Protein 2ZB9 (pdb70)

Secondary structure (DSSP, 8-state):
--SHHHHHHHHHHHHHHHHHHHH-GGG--HHHHHHHH---HHHHHHH-SSHHHHHHHHHHHHHHHHHPPP-SS-HHHHHHHHHHHHHHHHHHSHHHHHHHHHHHHHTT-HHHHHHHIIIIIHHHHHHHHHHHHHHHHTTSS-TT--HHHHHHHHHHHHHHHHHS-SS---HHHHHHHHHHHHH-SS--/-TTHHHHHHHHHHHHHHH-STT--HHHHHHHSS--TTHHHHH-SSHHHHHHHHHHHHHTTTTPPP-SS-HHHHHHHHHHHHHHHHHHSTHHHHHHHHHHHHTT-HHHHHHHIIIIIHHHHHHHHHHHHHHHHTTSS-TT--HHHHHHHHHHHHHHHHHS-SS---HHHHHHHHHHHHH-S--

Radius of gyration: 22.31 Å; Cα contacts (8 Å, |Δi|>4): 484; chains: 2; bounding box: 53×45×71 Å

Sequence (370 aa):
GRRPAEEVRAEVLHAVGELLLTEGTAQLTFERVARVSGVSKTTLYKWWPSKGALALDGYFHAVEDTLAFPDTGDVRADLLAQLRAFTHVMTRTPGGRILTELIGAAQTDADLATAYRQLYSAQRRALAAERLRHARELGQIRPDVDVQVLVDQLWGAVYHRLLIPDEPVDDAFVTALVTNLLDGVCPREEVRAEVLHAVGELLLTEGTAQLTFERVARVSGVSKTTLYKWWPSKGALALDGYFHAVEDTLAFPDTGDVRADLLAQLRAFTHVMTRTPGGRILTELIGAAQTDADLATAYRQLYSAQRRALAAERLRHARELGQIRPDVDVQVLVDQLWGAVYHRLLIPDEPVDDAFVTALVTNLLDGVCP

CATH classification: 1.10.10.60 (+1 more: 1.10.357.10)

InterPro domains:
  IPR001647 DNA-binding HTH domain, TetR-type [PF00440] (34-71)
  IPR001647 DNA-binding HTH domain, TetR-type [PS50977] (22-82)
  IPR009057 Homedomain-like superfamily [SSF46689] (18-84)
  IPR011075 Tetracyclin repressor-like, C-terminal domain [PF16859] (86-195)
  IPR036271 Tetracyclin repressor-like, C-terminal domain superfamily [SSF48498] (89-203)
  IPR050109 HTH-type, TetR-like transcriptional regulator [PTHR30055] (11-205)

Solvent-accessible surface area: 16512 Å² total; per-residue (Å²): 118,189,136,93,39,76,72,50,80,59,110,0,11,134,7,0,4,77,7,0,47,106,70,12,18,93,91,1,58,23,108,60,1,13,173,65,29,69,26,65,64,86,35,0,113,154,72,2,117,51,71,12,6,0,0,0,7,0,0,8,82,40,6,64,128,74,1,54,34,46,86,102,34,69,8,91,50,4,4,20,49,5,0,103,29,6,15,103,8,9,51,187,40,73,0,2,97,0,0,16,47,12,3,6,48,11,40,106,64,86,121,24,21,56,14,5,62,122,41,1,9,43,70,26,13,52,64,4,1,101,10,0,90,65,0,63,134,102,43,53,1,57,112,115,6,76,8,39,2,4,5,0,0,3,17,0,0,0,16,11,10,35,13,11,75,35,52,86,23,62,78,74,5,0,44,21,0,0,40,5,1,8,76,1,1,35,59,264,192,146,72,99,44,113,11,27,110,18,0,5,90,16,0,62,106,79,11,10,80,112,2,46,35,112,85,3,12,203,107,37,52,99,26,145,61,36,1,102,137,98,3,115,45,85,11,3,2,1,0,16,0,1,8,83,31,3,69,128,79,1,58,38,45,88,106,44,63,6,84,46,4,4,26,45,4,0,101,28,7,17,91,7,0,54,186,35,37,0,0,136,5,0,13,73,12,5,5,48,12,36,104,63,81,121,19,21,53,15,5,63,121,46,2,5,46,78,25,12,57,60,4,0,88,12,0,97,67,2,72,133,126,41,56,1,51,116,111,5,75,3,26,3,3,4,0,0,2,16,0,0,0,19,11,11,26,12,7,72,37,50,87,28,68,82,74,4,0,41,20,0,0,40,5,3,7,80,1,0,35,121

Structure (mmCIF, N/CA/C/O backbone):
data_2ZB9
#
_entry.id   2ZB9
#
_cell.length_a   52.413
_cell.length_b   77.778
_cell.length_c   57.272
_cell.angle_alpha   90.00
_cell.angle_beta   104.31
_cell.angle_gamma   90.00
#
_symmetry.space_group_name_H-M   'P 1 21 1'
#
loop_
_entity.id
_entity.type
_entity.pdbx_description
1 polymer 'Putative transcriptional regulator'
2 water water
#
loop_
_atom_site.group_PDB
_atom_site.id
_atom_site.type_symbol
_atom_site.label_atom_id
_atom_site.label_alt_id
_atom_site.label_comp_id
_atom_site.label_asym_id
_atom_site.label_entity_id
_atom_site.label_seq_id
_atom_site.pdbx_PDB_ins_code
_atom_site.Cartn_x
_atom_site.Cartn_y
_atom_site.Cartn_z
_atom_site.occupancy
_atom_site.B_iso_or_equiv
_atom_site.auth_seq_id
_atom_site.auth_comp_id
_atom_site.auth_asym_id
_atom_site.auth_atom_id
_atom_site.pdbx_PDB_model_num
ATOM 1 N N . GLY A 1 17 ? 8.512 49.853 59.063 1.00 91.97 17 GLY A N 1
ATOM 2 C CA . GLY A 1 17 ? 7.839 51.184 59.056 1.00 91.63 17 GLY A CA 1
ATOM 3 C C . GLY A 1 17 ? 7.400 51.600 57.666 1.00 90.96 17 GLY A C 1
ATOM 4 O O . GLY A 1 17 ? 7.597 50.862 56.697 1.00 91.44 17 GLY A O 1
ATOM 5 N N . ARG A 1 18 ? 6.800 52.782 57.561 1.00 89.70 18 ARG A N 1
ATOM 6 C CA . ARG A 1 18 ? 6.346 53.274 56.268 1.00 88.22 18 ARG A CA 1
ATOM 7 C C . ARG A 1 18 ? 6.384 54.789 56.138 1.00 86.50 18 ARG A C 1
ATOM 8 O O . ARG A 1 18 ? 5.748 55.342 55.245 1.00 86.69 18 ARG A O 1
ATOM 16 N N . ARG A 1 19 ? 7.108 55.468 57.024 1.00 83.44 19 ARG A N 1
ATOM 17 C CA . ARG A 1 19 ? 7.190 56.919 56.920 1.00 79.88 19 ARG A CA 1
ATOM 18 C C . ARG A 1 19 ? 8.587 57.362 56.498 1.00 76.33 19 ARG A C 1
ATOM 19 O O . ARG A 1 19 ? 8.798 57.718 55.337 1.00 76.95 19 ARG A O 1
ATOM 27 N N . PRO A 1 20 ? 9.564 57.351 57.421 1.00 72.29 20 PRO A N 1
ATOM 28 C CA . PRO A 1 20 ? 10.887 57.778 56.965 1.00 68.55 20 PRO A CA 1
ATOM 29 C C . PRO A 1 20 ? 11.382 56.829 55.873 1.00 65.19 20 PRO A C 1
ATOM 30 O O . PRO A 1 20 ? 12.201 57.200 55.035 1.00 64.00 20 PRO A O 1
ATOM 34 N N . ALA A 1 21 ? 10.863 55.604 55.889 1.00 61.78 21 ALA A N 1
ATOM 35 C CA . ALA A 1 21 ? 11.227 54.593 54.901 1.00 59.65 21 ALA A CA 1
ATOM 36 C C . ALA A 1 21 ? 10.547 54.904 53.571 1.00 58.59 21 ALA A C 1
ATOM 37 O O . ALA A 1 21 ? 11.135 54.713 52.508 1.00 57.21 21 ALA A O 1
ATOM 39 N N . GLU A 1 22 ? 9.309 55.387 53.636 1.00 56.70 22 GLU A N 1
ATOM 40 C CA . GLU A 1 22 ? 8.574 55.722 52.427 1.00 56.54 22 GLU A CA 1
ATOM 41 C C . GLU A 1 22 ? 9.140 57.012 51.838 1.00 55.39 22 GLU A C 1
ATOM 42 O O . GLU A 1 22 ? 9.161 57.193 50.621 1.00 54.60 22 GLU A O 1
ATOM 48 N N . GLU A 1 23 ? 9.600 57.909 52.705 1.00 53.69 23 GLU A N 1
ATOM 49 C CA . GLU A 1 23 ? 10.186 59.159 52.247 1.00 52.35 23 GLU A CA 1
ATOM 50 C C . GLU A 1 23 ? 11.442 58.821 51.455 1.00 50.16 23 GLU A C 1
ATOM 51 O O . GLU A 1 23 ? 11.700 59.403 50.401 1.00 50.65 23 GLU A O 1
ATOM 57 N N . VAL A 1 24 ? 12.221 57.875 51.975 1.00 45.82 24 VAL A N 1
ATOM 58 C CA . VAL A 1 24 ? 13.451 57.448 51.319 1.00 42.87 24 VAL A CA 1
ATOM 59 C C . VAL A 1 24 ? 13.133 56.831 49.960 1.00 40.21 24 VAL A C 1
ATOM 60 O O . VAL A 1 24 ? 13.807 57.103 48.970 1.00 39.48 24 VAL A O 1
ATOM 64 N N . ARG A 1 25 ? 12.103 55.997 49.921 1.00 38.75 25 ARG A N 1
ATOM 65 C CA . ARG A 1 25 ? 11.694 55.347 48.683 1.00 39.66 25 ARG A CA 1
ATOM 66 C C . ARG A 1 25 ? 11.310 56.396 47.629 1.00 38.14 25 ARG A C 1
ATOM 67 O O . ARG A 1 25 ? 11.673 56.271 46.456 1.00 35.07 25 ARG A O 1
ATOM 75 N N . ALA A 1 26 ? 10.594 57.433 48.060 1.00 37.81 26 ALA A N 1
ATOM 76 C CA . ALA A 1 26 ? 10.159 58.512 47.167 1.00 38.58 26 ALA A CA 1
ATOM 77 C C . ALA A 1 26 ? 11.345 59.271 46.582 1.00 38.56 26 ALA A C 1
ATOM 78 O O . ALA A 1 26 ? 11.367 59.567 45.387 1.00 39.66 26 ALA A O 1
ATOM 80 N N . GLU A 1 27 ? 12.325 59.590 47.425 1.00 36.89 27 GLU A N 1
ATOM 81 C CA . GLU A 1 27 ? 13.516 60.301 46.967 1.00 36.79 27 GLU A CA 1
ATOM 82 C C . GLU A 1 27 ? 14.253 59.490 45.912 1.00 36.17 27 GLU A C 1
ATOM 83 O O . GLU A 1 27 ? 14.710 60.030 44.899 1.00 36.47 27 GLU A O 1
ATOM 89 N N . VAL A 1 28 ? 14.384 58.190 46.158 1.00 34.80 28 VAL A N 1
ATOM 90 C CA . VAL A 1 28 ? 15.065 57.310 45.216 1.00 33.43 28 VAL A CA 1
ATOM 91 C C . VAL A 1 28 ? 14.283 57.274 43.908 1.00 32.14 28 VAL A C 1
ATOM 92 O O . VAL A 1 28 ? 14.850 57.445 42.831 1.00 32.79 28 VAL A O 1
ATOM 96 N N . LEU A 1 29 ? 12.976 57.058 44.013 1.00 32.52 29 LEU A N 1
ATOM 97 C CA . LEU A 1 29 ? 12.105 57.004 42.842 1.00 33.99 29 LEU A CA 1
ATOM 98 C C . LEU A 1 29 ? 12.203 58.321 42.063 1.00 34.33 29 LEU A C 1
ATOM 99 O O . LEU A 1 29 ? 12.176 58.339 40.830 1.00 33.26 29 LEU A O 1
ATOM 104 N N . HIS A 1 30 ? 12.336 59.429 42.783 1.00 36.28 30 HIS A N 1
ATOM 105 C CA . HIS A 1 30 ? 12.470 60.725 42.128 1.00 36.90 30 HIS A CA 1
ATOM 106 C C . HIS A 1 30 ? 13.790 60.754 41.359 1.00 36.06 30 HIS A C 1
ATOM 107 O O . HIS A 1 30 ? 13.851 61.235 40.226 1.00 34.16 30 HIS A O 1
ATOM 114 N N . ALA A 1 31 ? 14.850 60.239 41.977 1.00 33.31 31 ALA A N 1
ATOM 115 C CA . ALA A 1 31 ? 16.152 60.215 41.320 1.00 32.35 31 ALA A CA 1
ATOM 116 C C . ALA A 1 31 ? 16.087 59.325 40.084 1.00 30.94 31 ALA A C 1
ATOM 117 O O . ALA A 1 31 ? 16.664 59.654 39.050 1.00 30.81 31 ALA A O 1
ATOM 119 N N . VAL A 1 32 ? 15.393 58.193 40.192 1.00 29.52 32 VAL A N 1
ATOM 120 C CA . VAL A 1 32 ? 15.271 57.283 39.057 1.00 29.76 32 VAL A CA 1
ATOM 121 C C . VAL A 1 32 ? 14.554 57.949 37.884 1.00 30.52 32 VAL A C 1
ATOM 122 O O . VAL A 1 32 ? 15.008 57.867 36.742 1.00 29.22 32 VAL A O 1
ATOM 126 N N . GLY A 1 33 ? 13.435 58.608 38.175 1.00 30.64 33 GLY A N 1
ATOM 127 C CA . GLY A 1 33 ? 12.674 59.267 37.133 1.00 31.02 33 GLY A CA 1
ATOM 128 C C . GLY A 1 33 ? 13.476 60.337 36.422 1.00 33.70 33 GLY A C 1
ATOM 129 O O . GLY A 1 33 ? 13.418 60.452 35.195 1.00 32.42 33 GLY A O 1
ATOM 130 N N . GLU A 1 34 ? 14.232 61.114 37.195 1.00 33.60 34 GLU A N 1
ATOM 131 C CA . GLU A 1 34 ? 15.055 62.194 36.658 1.00 36.60 34 GLU A CA 1
ATOM 132 C C . GLU A 1 34 ? 16.142 61.660 35.724 1.00 36.51 34 GLU A C 1
ATOM 133 O O . GLU A 1 34 ? 16.362 62.195 34.634 1.00 36.25 34 GLU A O 1
ATOM 139 N N . LEU A 1 35 ? 16.821 60.607 36.161 1.00 35.29 35 LEU A N 1
ATOM 140 C CA . LEU A 1 35 ? 17.885 59.996 35.370 1.00 36.34 35 LEU A CA 1
ATOM 141 C C . LEU A 1 35 ? 17.303 59.320 34.133 1.00 35.88 35 LEU A C 1
ATOM 142 O O . LEU A 1 35 ? 17.796 59.490 33.020 1.00 35.88 35 LEU A O 1
ATOM 147 N N . LEU A 1 36 ? 16.241 58.557 34.342 1.00 36.50 36 LEU A N 1
ATOM 148 C CA . LEU A 1 36 ? 15.578 57.835 33.265 1.00 37.85 36 LEU A CA 1
ATOM 149 C C . LEU A 1 36 ? 15.107 58.765 32.142 1.00 39.22 36 LEU A C 1
ATOM 150 O O . LEU A 1 36 ? 15.378 58.517 30.971 1.00 38.68 36 LEU A O 1
ATOM 155 N N . LEU A 1 37 ? 14.422 59.846 32.505 1.00 41.05 37 LEU A N 1
ATOM 156 C CA . LEU A 1 37 ? 13.902 60.789 31.518 1.00 44.16 37 LEU A CA 1
ATOM 157 C C . LEU A 1 37 ? 14.925 61.681 30.821 1.00 46.40 37 LEU A C 1
ATOM 158 O O . LEU A 1 37 ? 14.638 62.231 29.757 1.00 48.88 37 LEU A O 1
ATOM 163 N N . THR A 1 38 ? 16.109 61.843 31.402 1.00 46.75 38 THR A N 1
ATOM 164 C CA . THR A 1 38 ? 17.117 62.687 30.767 1.00 47.36 38 THR A CA 1
ATOM 165 C C . THR A 1 38 ? 18.193 61.884 30.051 1.00 46.84 38 THR A C 1
ATOM 166 O O . THR A 1 38 ? 18.746 62.338 29.050 1.00 48.08 38 THR A O 1
ATOM 170 N N . GLU A 1 39 ? 18.490 60.690 30.557 1.00 45.12 39 GLU A N 1
ATOM 171 C CA . GLU A 1 39 ? 19.533 59.866 29.961 1.00 42.90 39 GLU A CA 1
ATOM 172 C C . GLU A 1 39 ? 19.108 58.537 29.336 1.00 41.71 39 GLU A C 1
ATOM 173 O O . GLU A 1 39 ? 19.901 57.905 28.638 1.00 41.16 39 GLU A O 1
ATOM 179 N N . GLY A 1 40 ? 17.875 58.106 29.581 1.00 38.61 40 GLY A N 1
ATOM 180 C CA . GLY A 1 40 ? 17.422 56.853 29.000 1.00 37.24 40 GLY A CA 1
ATOM 181 C C . GLY A 1 40 ? 17.636 55.630 29.873 1.00 35.12 40 GLY A C 1
ATOM 182 O O . GLY A 1 40 ? 18.405 55.652 30.832 1.00 36.37 40 GLY A O 1
ATOM 183 N N . THR A 1 41 ? 16.967 54.543 29.515 1.00 34.54 41 THR A N 1
ATOM 184 C CA . THR A 1 41 ? 17.041 53.298 30.268 1.00 33.88 41 THR A CA 1
ATOM 185 C C . THR A 1 41 ? 18.409 52.625 30.318 1.00 32.92 41 THR A C 1
ATOM 186 O O . THR A 1 41 ? 18.793 52.065 31.352 1.00 31.05 41 THR A O 1
ATOM 190 N N . ALA A 1 42 ? 19.139 52.661 29.209 1.00 30.78 42 ALA A N 1
ATOM 191 C CA . ALA A 1 42 ? 20.451 52.025 29.161 1.00 34.53 42 ALA A CA 1
ATOM 192 C C . ALA A 1 42 ? 21.407 52.651 30.181 1.00 35.42 42 ALA A C 1
ATOM 193 O O . ALA A 1 42 ? 22.289 51.978 30.713 1.00 34.59 42 ALA A O 1
ATOM 195 N N . GLN A 1 43 ? 21.209 53.937 30.455 1.00 36.01 43 GLN A N 1
ATOM 196 C CA . GLN A 1 43 ? 22.043 54.671 31.399 1.00 37.14 43 GLN A CA 1
ATOM 197 C C . GLN A 1 43 ? 21.684 54.424 32.860 1.00 37.63 43 GLN A C 1
ATOM 198 O O . GLN A 1 43 ? 22.482 54.711 33.757 1.00 38.37 43 GLN A O 1
ATOM 204 N N . LEU A 1 44 ? 20.490 53.893 33.102 1.00 34.73 44 LEU A N 1
ATOM 205 C CA . LEU A 1 44 ? 20.051 53.635 34.464 1.00 33.57 44 LEU A CA 1
ATOM 206 C C . LEU A 1 44 ? 20.754 52.438 35.098 1.00 34.72 44 LEU A C 1
ATOM 207 O O . LEU A 1 44 ? 20.737 51.334 34.551 1.00 32.97 44 LEU A O 1
ATOM 212 N N . THR A 1 45 ? 21.382 52.669 36.250 1.00 33.08 45 THR A N 1
ATOM 213 C CA . THR A 1 45 ? 22.066 51.604 36.980 1.00 34.97 45 THR A CA 1
ATOM 214 C C . THR A 1 45 ? 21.815 51.775 38.477 1.00 34.66 45 THR A C 1
ATOM 215 O O . THR A 1 45 ? 21.583 52.887 38.958 1.00 35.18 45 THR A O 1
ATOM 219 N N . PHE A 1 46 ? 21.866 50.671 39.209 1.00 34.84 46 PHE A N 1
ATOM 220 C CA . PHE A 1 46 ? 21.673 50.714 40.655 1.00 36.49 46 PHE A CA 1
ATOM 221 C C . PHE A 1 46 ? 22.797 51.533 41.295 1.00 36.01 46 PHE A C 1
ATOM 222 O O . PHE A 1 46 ? 22.564 52.299 42.226 1.00 34.99 46 PHE A O 1
ATOM 230 N N . GLU A 1 47 ? 24.011 51.373 40.772 1.00 37.88 47 GLU A N 1
ATOM 231 C CA . GLU A 1 47 ? 25.180 52.095 41.276 1.00 39.36 47 GLU A CA 1
ATOM 232 C C . GLU A 1 47 ? 25.019 53.598 41.083 1.00 38.59 47 GLU A C 1
ATOM 233 O O . GLU A 1 47 ? 25.433 54.397 41.924 1.00 38.89 47 GLU A O 1
ATOM 239 N N . ARG A 1 48 ? 24.415 53.974 39.964 1.00 36.53 48 ARG A N 1
ATOM 240 C CA . ARG A 1 48 ? 24.191 55.374 39.634 1.00 36.43 48 ARG A CA 1
ATOM 241 C C . ARG A 1 48 ? 23.108 55.964 40.544 1.00 34.36 48 ARG A C 1
ATOM 242 O O . ARG A 1 48 ? 23.247 57.074 41.065 1.00 32.92 48 ARG A O 1
ATOM 250 N N . VAL A 1 49 ? 22.025 55.218 40.734 1.00 32.79 49 VAL A N 1
ATOM 251 C CA . VAL A 1 49 ? 20.933 55.668 41.592 1.00 31.09 49 VAL A CA 1
ATOM 252 C C . VAL A 1 49 ? 21.402 55.781 43.044 1.00 32.93 49 VAL A C 1
ATOM 253 O O . VAL A 1 49 ? 21.062 56.735 43.749 1.00 34.19 49 VAL A O 1
ATOM 257 N N . ALA A 1 50 ? 22.180 54.802 43.491 1.00 32.90 50 ALA A N 1
ATOM 258 C CA . ALA A 1 50 ? 22.679 54.813 44.858 1.00 33.03 50 ALA A CA 1
ATOM 259 C C . ALA A 1 50 ? 23.570 56.029 45.099 1.00 33.85 50 ALA A C 1
ATOM 260 O O . ALA A 1 50 ? 23.481 56.667 46.144 1.00 34.14 50 ALA A O 1
ATOM 262 N N . ARG A 1 51 ? 24.420 56.354 44.129 1.00 34.63 51 ARG A N 1
ATOM 263 C CA . ARG A 1 51 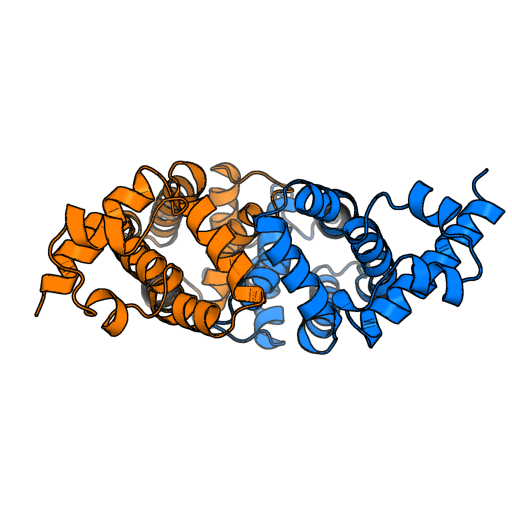? 25.323 57.494 44.264 1.00 37.52 51 ARG A CA 1
ATOM 264 C C . ARG A 1 51 ? 24.563 58.811 44.290 1.00 38.66 51 ARG A C 1
ATOM 265 O O . ARG A 1 51 ? 24.824 59.675 45.120 1.00 38.66 51 ARG A O 1
ATOM 273 N N . VAL A 1 52 ? 23.614 58.945 43.374 1.00 39.30 52 VAL A N 1
ATOM 274 C CA . VAL A 1 52 ? 22.811 60.152 43.247 1.00 39.48 52 VAL A CA 1
ATOM 275 C C . VAL A 1 52 ? 21.860 60.404 44.415 1.00 38.94 52 VAL A C 1
ATOM 276 O O . VAL A 1 52 ? 21.634 61.553 44.803 1.00 38.36 52 VAL A O 1
ATOM 280 N N . SER A 1 53 ? 21.300 59.338 44.975 1.00 36.96 53 SER A N 1
ATOM 281 C CA . SER A 1 53 ? 20.354 59.483 46.079 1.00 36.00 53 SER A CA 1
ATOM 282 C C . SER A 1 53 ? 20.997 59.446 47.464 1.00 35.86 53 SER A C 1
ATOM 283 O O . SER A 1 53 ? 20.456 60.005 48.415 1.00 36.29 53 SER A O 1
ATOM 286 N N . GLY A 1 54 ? 22.141 58.781 47.577 1.00 36.23 54 GLY A N 1
ATOM 287 C CA . GLY A 1 54 ? 22.808 58.678 48.865 1.00 36.96 54 GLY A CA 1
ATOM 288 C C . GLY A 1 54 ? 22.328 57.458 49.633 1.00 36.73 54 GLY A C 1
ATOM 289 O O . GLY A 1 54 ? 22.694 57.253 50.786 1.00 37.65 54 GLY A O 1
ATOM 290 N N . VAL A 1 55 ? 21.495 56.646 48.991 1.00 36.83 55 VAL A N 1
ATOM 291 C CA . VAL A 1 55 ? 20.967 55.433 49.610 1.00 35.93 55 VAL A CA 1
ATOM 292 C C . VAL A 1 55 ? 21.764 54.242 49.077 1.00 37.60 55 VAL A C 1
ATOM 293 O O . VAL A 1 55 ? 22.026 54.149 47.877 1.00 37.79 55 VAL A O 1
ATOM 297 N N . SER A 1 56 ? 22.151 53.333 49.967 1.00 36.56 56 SER A N 1
ATOM 298 C CA . SER A 1 56 ? 22.950 52.175 49.577 1.00 39.02 56 SER A CA 1
ATOM 299 C C . SER A 1 56 ? 22.248 51.232 48.609 1.00 38.39 56 SER A C 1
ATOM 300 O O . SER A 1 56 ? 21.026 51.110 48.615 1.00 39.97 56 SER A O 1
ATOM 303 N N . LYS A 1 57 ? 23.041 50.562 47.783 1.00 38.39 57 LYS A N 1
ATOM 304 C CA . LYS A 1 57 ? 22.515 49.611 46.814 1.00 42.50 57 LYS A CA 1
ATOM 305 C C . LYS A 1 57 ? 21.774 48.484 47.521 1.00 42.42 57 LYS A C 1
ATOM 306 O O . LYS A 1 57 ? 20.785 47.963 47.005 1.00 41.58 57 LYS A O 1
ATOM 312 N N . THR A 1 58 ? 22.256 48.117 48.705 1.00 42.96 58 THR A N 1
ATOM 313 C CA . THR A 1 58 ? 21.642 47.055 49.498 1.00 43.04 58 THR A CA 1
ATOM 314 C C . THR A 1 58 ? 20.152 47.313 49.640 1.00 43.05 58 THR A C 1
ATOM 315 O O . THR A 1 58 ? 19.327 46.431 49.414 1.00 44.63 58 THR A O 1
ATOM 319 N N . THR A 1 59 ? 19.818 48.536 50.023 1.00 43.33 59 THR A N 1
ATOM 320 C CA . THR A 1 59 ? 18.432 48.930 50.193 1.00 42.93 59 THR A CA 1
ATOM 321 C C . THR A 1 59 ? 17.725 48.934 48.835 1.00 41.05 59 THR A C 1
ATOM 322 O O . THR A 1 59 ? 16.581 48.498 48.722 1.00 41.23 59 THR A O 1
ATOM 326 N N . LEU A 1 60 ? 18.419 49.419 47.809 1.00 38.72 60 LEU A N 1
ATOM 327 C CA . LEU A 1 60 ? 17.866 49.478 46.458 1.00 38.22 60 LEU A CA 1
ATOM 328 C C . LEU A 1 60 ? 17.472 48.087 45.964 1.00 38.23 60 LEU A C 1
ATOM 329 O O . LEU A 1 60 ? 16.358 47.877 45.483 1.00 37.67 60 LEU A O 1
ATOM 334 N N . TYR A 1 61 ? 18.388 47.137 46.095 1.00 40.06 61 TYR A N 1
ATOM 335 C CA . TYR A 1 61 ? 18.136 45.765 45.669 1.00 42.17 61 TYR A CA 1
ATOM 336 C C . TYR A 1 61 ? 16.909 45.165 46.358 1.00 43.15 61 TYR A C 1
ATOM 337 O O . TYR A 1 61 ? 16.175 44.380 45.758 1.00 44.52 61 TYR A O 1
ATOM 346 N N . LYS A 1 62 ? 16.680 45.543 47.610 1.00 44.99 62 LYS A N 1
ATOM 347 C CA . LYS A 1 62 ? 15.534 45.033 48.362 1.00 46.69 62 LYS A CA 1
ATOM 348 C C . LYS A 1 62 ? 14.203 45.507 47.789 1.00 46.51 62 LYS A C 1
ATOM 349 O O . LYS A 1 62 ? 13.237 44.741 47.721 1.00 47.46 62 LYS A O 1
ATOM 355 N N . TRP A 1 63 ? 14.148 46.777 47.397 1.00 44.36 63 TRP A N 1
ATOM 356 C CA . TRP A 1 63 ? 12.921 47.346 46.851 1.00 43.27 63 TRP A CA 1
ATOM 357 C C . TRP A 1 63 ? 12.705 47.061 45.368 1.00 41.41 63 TRP A C 1
ATOM 358 O O . TRP A 1 63 ? 11.567 46.964 44.913 1.00 40.33 63 TRP A O 1
ATOM 369 N N . TRP A 1 64 ? 13.790 46.936 44.614 1.00 39.87 64 TRP A N 1
ATOM 370 C CA . TRP A 1 64 ? 13.685 46.660 43.185 1.00 40.15 64 TRP A CA 1
ATOM 371 C C . TRP A 1 64 ? 14.624 45.523 42.822 1.00 41.54 64 TRP A C 1
ATOM 372 O O . TRP A 1 64 ? 15.827 45.719 42.651 1.00 42.69 64 TRP A O 1
ATOM 383 N N . PRO A 1 65 ? 14.072 44.311 42.686 1.00 42.92 65 PRO A N 1
ATOM 384 C CA . PRO A 1 65 ? 14.816 43.097 42.349 1.00 43.77 65 PRO A CA 1
ATOM 385 C C . PRO A 1 65 ? 15.534 43.123 41.006 1.00 43.23 65 PRO A C 1
ATOM 386 O O . PRO A 1 65 ? 16.378 42.271 40.737 1.00 45.22 65 PRO A O 1
ATOM 390 N N . SER A 1 66 ? 15.214 44.093 40.159 1.00 41.02 66 SER A N 1
ATOM 391 C CA . SER A 1 66 ? 15.875 44.157 38.865 1.00 38.31 66 SER A CA 1
ATOM 392 C C . SER A 1 66 ? 15.894 45.550 38.269 1.00 38.02 66 SER A C 1
ATOM 393 O O . SER A 1 66 ? 15.160 46.442 38.692 1.00 37.41 66 SER A O 1
ATOM 396 N N . LYS A 1 67 ? 16.749 45.718 37.271 1.00 36.93 67 LYS A N 1
ATOM 397 C CA . LYS A 1 67 ? 16.884 46.976 36.559 1.00 38.12 67 LYS A CA 1
ATOM 398 C C . LYS A 1 67 ? 15.529 47.323 35.929 1.00 36.93 67 LYS A C 1
ATOM 399 O O . LYS A 1 67 ? 15.107 48.482 35.929 1.00 36.53 67 LYS A O 1
ATOM 405 N N . GLY A 1 68 ? 14.850 46.304 35.407 1.00 36.64 68 GLY A N 1
ATOM 406 C CA . GLY A 1 68 ? 13.550 46.506 34.792 1.00 35.07 68 GLY A CA 1
ATOM 407 C C . GLY A 1 68 ? 12.541 47.081 35.765 1.00 34.94 68 GLY A C 1
AT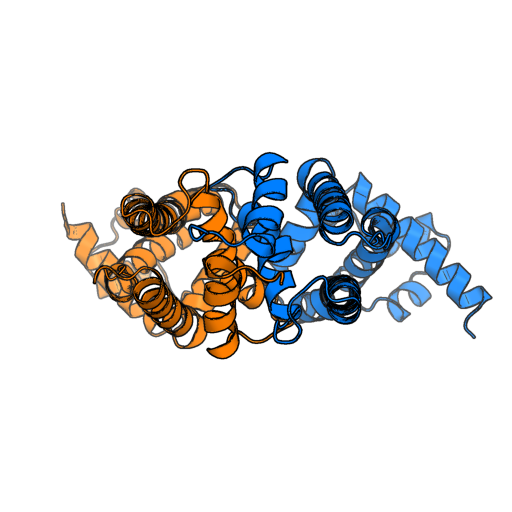OM 408 O O . GLY A 1 68 ? 11.856 48.054 35.453 1.00 35.96 68 GLY A O 1
ATOM 409 N N . ALA A 1 69 ? 12.451 46.483 36.950 1.00 32.65 69 ALA A N 1
ATOM 410 C CA . ALA A 1 69 ? 11.529 46.954 37.976 1.00 30.65 69 ALA A CA 1
ATOM 411 C C . ALA A 1 69 ? 11.890 48.365 38.427 1.00 29.73 69 ALA A C 1
ATOM 412 O O . ALA A 1 69 ? 11.006 49.182 38.709 1.00 29.00 69 ALA A O 1
ATOM 414 N N . LEU A 1 70 ? 13.187 48.647 38.498 1.00 27.98 70 LEU A N 1
ATOM 415 C CA . LEU A 1 70 ? 13.654 49.964 38.915 1.00 27.26 70 LEU A CA 1
ATOM 416 C C . LEU A 1 70 ? 13.195 51.024 37.917 1.00 26.87 70 LEU A C 1
ATOM 417 O O . LEU A 1 70 ? 12.625 52.044 38.297 1.00 27.85 70 LEU A O 1
ATOM 422 N N . ALA A 1 71 ? 13.438 50.772 36.637 1.00 27.41 71 ALA A N 1
ATOM 423 C CA . ALA A 1 71 ? 13.045 51.709 35.596 1.00 26.54 71 ALA A CA 1
ATOM 424 C C . ALA A 1 71 ? 11.531 51.913 35.532 1.00 27.94 71 ALA A C 1
ATOM 425 O O . ALA A 1 71 ? 11.068 53.054 35.504 1.00 28.71 71 ALA A O 1
ATOM 427 N N . LEU A 1 72 ? 10.768 50.819 35.522 1.00 29.28 72 LEU A N 1
ATOM 428 C CA . LEU A 1 72 ? 9.303 50.897 35.441 1.00 29.61 72 LEU A CA 1
ATOM 429 C C . LEU A 1 72 ? 8.662 51.639 36.606 1.00 29.57 72 LEU A C 1
ATOM 430 O O . LEU A 1 72 ? 7.766 52.459 36.410 1.00 32.23 72 LEU A O 1
ATOM 435 N N . ASP A 1 73 ? 9.100 51.340 37.823 1.00 28.79 73 ASP A N 1
ATOM 436 C CA . ASP A 1 73 ? 8.539 51.997 38.998 1.00 27.26 73 ASP A CA 1
ATOM 437 C C . ASP A 1 73 ? 8.892 53.484 38.963 1.00 27.44 73 ASP A C 1
ATOM 438 O O . ASP A 1 73 ? 8.051 54.338 39.251 1.00 28.11 73 ASP A O 1
ATOM 443 N N . GLY A 1 74 ? 10.135 53.796 38.603 1.00 27.15 74 GLY A N 1
ATOM 444 C CA . GLY A 1 74 ? 10.532 55.193 38.526 1.00 25.95 74 GLY A CA 1
ATOM 445 C C . GLY A 1 74 ? 9.745 55.906 37.435 1.00 26.80 74 GLY A C 1
ATOM 446 O O . GLY A 1 74 ? 9.311 57.052 37.601 1.00 26.00 74 GLY A O 1
ATOM 447 N N . TYR A 1 75 ? 9.542 55.226 36.313 1.00 25.81 75 TYR A N 1
ATOM 448 C CA . TYR A 1 75 ? 8.807 55.828 35.211 1.00 28.74 75 TYR A CA 1
ATOM 449 C C . TYR A 1 75 ? 7.365 56.120 35.600 1.00 28.61 75 TYR A C 1
ATOM 450 O O . TYR A 1 75 ? 6.870 57.222 35.376 1.00 29.73 75 TYR A O 1
ATOM 459 N N . PHE A 1 76 ? 6.691 55.139 36.193 1.00 28.40 76 PHE A N 1
ATOM 460 C CA . PHE A 1 76 ? 5.300 55.331 36.597 1.00 29.39 76 PHE A CA 1
ATOM 461 C C . PHE A 1 76 ? 5.145 56.578 37.475 1.00 29.46 76 PHE A C 1
ATOM 462 O O . PHE A 1 76 ? 4.255 57.405 37.259 1.00 28.14 76 PHE A O 1
ATOM 470 N N . HIS A 1 77 ? 6.022 56.720 38.460 1.00 30.02 77 HIS A N 1
ATOM 471 C CA . HIS A 1 77 ? 5.957 57.871 39.353 1.00 31.47 77 HIS A CA 1
ATOM 472 C C . HIS A 1 77 ? 6.393 59.195 38.722 1.00 31.28 77 HIS A C 1
ATOM 473 O O . HIS A 1 77 ? 6.003 60.263 39.182 1.00 32.47 77 HIS A O 1
ATOM 480 N N . ALA A 1 78 ? 7.185 59.127 37.659 1.00 32.25 78 ALA A N 1
ATOM 481 C CA . ALA A 1 78 ? 7.632 60.339 36.983 1.00 32.41 78 ALA A CA 1
ATOM 482 C C . ALA A 1 78 ? 6.533 60.967 36.114 1.00 31.19 78 ALA A C 1
ATOM 483 O O . ALA A 1 78 ? 6.493 62.183 35.948 1.00 31.11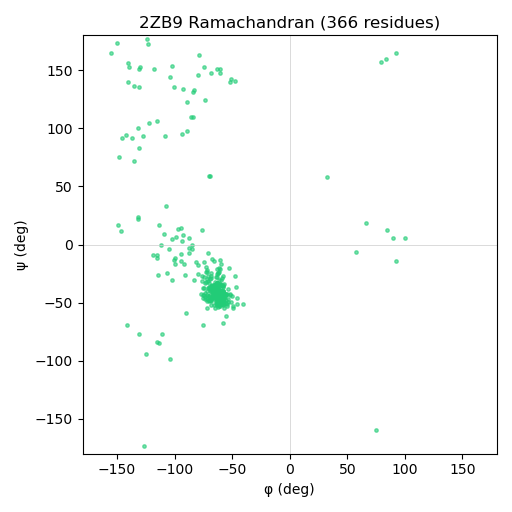 78 ALA A O 1
ATOM 485 N N . VAL A 1 79 ? 5.650 60.141 35.559 1.00 30.33 79 VAL A N 1
ATOM 486 C CA . VAL A 1 79 ? 4.583 60.641 34.695 1.00 29.52 79 VAL A CA 1
ATOM 487 C C . VAL A 1 79 ? 3.209 60.651 35.353 1.00 31.20 79 VAL A C 1
ATOM 488 O O . VAL A 1 79 ? 2.239 61.135 34.771 1.00 32.63 79 VAL A O 1
ATOM 492 N N . GLU A 1 80 ? 3.132 60.139 36.575 1.00 33.11 80 GLU A N 1
ATOM 493 C CA . GLU A 1 80 ? 1.869 60.060 37.298 1.00 34.83 80 GLU A CA 1
ATOM 494 C C . GLU A 1 80 ? 1.033 61.334 37.338 1.00 35.67 80 GLU A C 1
ATOM 495 O O . GLU A 1 80 ? -0.137 61.315 36.962 1.00 34.49 80 GLU A O 1
ATOM 501 N N . ASP A 1 81 ? 1.618 62.435 37.802 1.00 35.27 81 ASP A N 1
ATOM 502 C CA . ASP A 1 81 ? 0.887 63.696 37.891 1.00 35.83 81 ASP A CA 1
ATOM 503 C C . ASP A 1 81 ? 0.431 64.191 36.527 1.00 34.96 81 ASP A C 1
ATOM 504 O O . ASP A 1 81 ? -0.713 64.614 36.347 1.00 34.05 81 ASP A O 1
ATOM 509 N N . THR A 1 82 ? 1.343 64.139 35.567 1.00 34.60 82 THR A N 1
ATOM 510 C CA . THR A 1 82 ? 1.065 64.577 34.210 1.00 33.05 82 THR A CA 1
ATOM 511 C C . THR A 1 82 ? -0.028 63.748 33.529 1.00 31.97 82 THR A C 1
ATOM 512 O O . THR A 1 82 ? -0.795 64.278 32.725 1.00 29.26 82 THR A O 1
ATOM 516 N N . LEU A 1 83 ? -0.102 62.455 33.848 1.00 30.58 83 LEU A N 1
ATOM 517 C CA . LEU A 1 83 ? -1.097 61.585 33.220 1.00 29.78 83 LEU A CA 1
ATOM 518 C C . LEU A 1 83 ? -2.347 61.339 34.057 1.00 29.64 83 LEU A C 1
ATOM 519 O O . LEU A 1 83 ? -3.205 60.544 33.670 1.00 30.79 83 LEU A O 1
ATOM 524 N N . ALA A 1 84 ? -2.458 62.025 35.189 1.00 28.59 84 ALA A N 1
ATOM 525 C CA . ALA A 1 84 ? -3.625 61.875 36.057 1.00 30.25 84 ALA A CA 1
ATOM 526 C C . ALA A 1 84 ? -4.900 62.283 35.312 1.00 29.37 84 ALA A C 1
ATOM 527 O O . ALA A 1 84 ? -4.864 63.143 34.426 1.00 29.83 84 ALA A O 1
ATOM 529 N N . PHE A 1 85 ? -6.026 61.684 35.693 1.00 29.30 85 PHE A N 1
ATOM 530 C CA . PHE A 1 85 ? -7.301 61.970 35.042 1.00 28.81 85 PHE A CA 1
ATOM 531 C C . PHE A 1 85 ? -8.109 63.110 35.633 1.00 29.22 85 PHE A C 1
ATOM 532 O O . PHE A 1 85 ? -8.444 63.103 36.817 1.00 28.45 85 PHE A O 1
ATOM 540 N N . PRO A 1 86 ? -8.431 64.114 34.811 1.00 28.92 86 PRO A N 1
ATOM 541 C CA . PRO A 1 86 ? -9.225 65.221 35.340 1.00 29.41 86 PRO A CA 1
ATOM 542 C C . PRO A 1 86 ? -10.587 64.594 35.611 1.00 30.14 86 PRO A C 1
ATOM 543 O O . PRO A 1 86 ? -10.992 63.676 34.900 1.00 30.85 86 PRO A O 1
ATOM 547 N N . ASP A 1 87 ? -11.290 65.065 36.629 1.00 31.98 87 ASP A N 1
ATOM 548 C CA . ASP A 1 87 ? -12.603 64.514 36.933 1.00 34.55 87 ASP A CA 1
ATOM 549 C C . ASP A 1 87 ? -13.516 65.704 37.195 1.00 34.25 87 ASP A C 1
ATOM 550 O O . ASP A 1 87 ? -13.905 65.969 38.328 1.00 34.63 87 ASP A O 1
ATOM 555 N N . THR A 1 88 ? -13.847 66.411 36.119 1.00 34.44 88 THR A N 1
ATOM 556 C CA . THR A 1 88 ? -14.675 67.609 36.173 1.00 36.42 88 THR A CA 1
ATOM 557 C C . THR A 1 88 ? -16.165 67.382 35.936 1.00 37.61 88 THR A C 1
ATOM 558 O O . THR A 1 88 ? -16.964 68.302 36.099 1.00 39.31 88 THR A O 1
ATOM 562 N N . GLY A 1 89 ? -16.538 66.171 35.538 1.00 39.20 89 GLY A N 1
ATOM 563 C CA . GLY A 1 89 ? -17.937 65.889 35.275 1.00 38.05 89 GLY A CA 1
ATOM 564 C C . GLY A 1 89 ? -18.257 65.925 33.789 1.00 38.87 89 GLY A C 1
ATOM 565 O O . GLY A 1 89 ? -19.417 65.829 33.398 1.00 39.46 89 GLY A O 1
ATOM 566 N N . ASP A 1 90 ? -17.231 66.082 32.957 1.00 37.58 90 ASP A N 1
ATOM 567 C CA . ASP A 1 90 ? -17.405 66.107 31.501 1.00 35.60 90 ASP A CA 1
ATOM 568 C C . ASP A 1 90 ? -16.429 65.074 30.939 1.00 31.97 90 ASP A C 1
ATOM 569 O O . ASP A 1 90 ? -15.267 65.385 30.680 1.00 31.08 90 ASP A O 1
ATOM 574 N N . VAL A 1 91 ? -16.902 63.848 30.744 1.00 29.49 91 VAL A N 1
ATOM 575 C CA . VAL A 1 91 ? -16.034 62.785 30.256 1.00 28.56 91 VAL A CA 1
ATOM 576 C C . VAL A 1 91 ? -15.356 63.073 28.919 1.00 26.95 91 VAL A C 1
ATOM 577 O O . VAL A 1 91 ? -14.215 62.678 28.714 1.00 26.95 91 VAL A O 1
ATOM 581 N N . ARG A 1 92 ? -16.035 63.777 28.021 1.00 26.42 92 ARG A N 1
ATOM 582 C CA . ARG A 1 92 ? -15.446 64.086 26.722 1.00 28.73 92 ARG A CA 1
ATOM 583 C C . ARG A 1 92 ? -14.245 65.013 26.892 1.00 29.95 92 ARG A C 1
ATOM 584 O O . ARG A 1 92 ? -13.161 64.731 26.393 1.00 30.00 92 ARG A O 1
ATOM 592 N N . ALA A 1 93 ? -14.446 66.115 27.611 1.00 30.56 93 ALA A N 1
ATOM 593 C CA . ALA A 1 93 ? -13.381 67.082 27.851 1.00 30.76 93 ALA A CA 1
ATOM 594 C C . ALA A 1 93 ? -12.224 66.479 28.632 1.00 29.73 93 ALA A C 1
ATOM 595 O O . ALA A 1 93 ? -11.064 66.680 28.281 1.00 32.85 93 ALA A O 1
ATOM 597 N N . ASP A 1 94 ? -12.536 65.738 29.690 1.00 28.20 94 ASP A N 1
ATOM 598 C CA . ASP A 1 94 ? -11.492 65.127 30.510 1.00 28.00 94 ASP A CA 1
ATOM 599 C C . ASP A 1 94 ? -10.679 64.100 29.725 1.00 27.69 94 ASP A C 1
ATOM 600 O O . ASP A 1 94 ? -9.450 64.065 29.816 1.00 26.47 94 ASP A O 1
ATOM 605 N N . LEU A 1 95 ? -11.370 63.272 28.948 1.00 28.28 95 LEU A N 1
ATOM 606 C CA . LEU A 1 95 ? -10.713 62.252 28.136 1.00 30.30 95 LEU A CA 1
ATOM 607 C C . LEU A 1 95 ? -9.777 62.913 27.111 1.00 29.43 95 LEU A C 1
ATOM 608 O O . LEU A 1 95 ? -8.651 62.452 26.900 1.00 28.54 95 LEU A O 1
ATOM 613 N N . LEU A 1 96 ? -10.233 63.996 26.485 1.00 29.19 96 LEU A N 1
ATOM 614 C CA . LEU A 1 96 ? -9.407 64.705 25.503 1.00 29.08 96 LEU A CA 1
ATOM 615 C C . LEU A 1 96 ? -8.185 65.290 26.196 1.00 27.54 96 LEU A C 1
ATOM 616 O O . LEU A 1 96 ? -7.070 65.206 25.688 1.00 31.33 96 LEU A O 1
ATOM 621 N N . ALA A 1 97 ? -8.392 65.882 27.364 1.00 27.92 97 ALA A N 1
ATOM 622 C CA . ALA A 1 97 ? -7.282 66.478 28.107 1.00 28.10 97 ALA A CA 1
ATOM 623 C C . ALA A 1 97 ? -6.245 65.438 28.515 1.00 26.08 97 ALA A C 1
ATOM 624 O O . ALA A 1 97 ? -5.048 65.682 28.409 1.00 27.24 97 ALA A O 1
ATOM 626 N N . GLN A 1 98 ? -6.698 64.275 28.972 1.00 25.37 98 GLN A N 1
ATOM 627 C CA . GLN A 1 98 ? -5.767 63.229 29.397 1.00 24.90 98 GLN A CA 1
ATOM 628 C C . GLN A 1 98 ? -5.047 62.593 28.207 1.00 25.34 98 GLN A C 1
ATOM 629 O O . GLN A 1 98 ? -3.843 62.370 28.265 1.00 27.06 98 GLN A O 1
ATOM 635 N N . LEU A 1 99 ? -5.775 62.302 27.132 1.00 26.20 99 LEU A N 1
ATOM 636 C CA . LEU A 1 99 ? -5.159 61.699 25.949 1.00 26.71 99 LEU A CA 1
ATOM 637 C C . LEU A 1 99 ? -4.125 62.645 25.331 1.00 27.88 99 LEU A C 1
ATOM 638 O O . LEU A 1 99 ? -3.126 62.194 24.767 1.00 27.68 99 LEU A O 1
ATOM 643 N N . ARG A 1 100 ? -4.365 63.952 25.424 1.00 27.88 100 ARG A N 1
ATOM 644 C CA . ARG A 1 100 ? -3.414 64.922 24.869 1.00 30.36 100 ARG A CA 1
ATOM 645 C C . ARG A 1 100 ? -2.141 64.996 25.705 1.00 30.65 100 ARG A C 1
ATOM 646 O O . ARG A 1 100 ? -1.041 65.097 25.163 1.00 31.89 100 ARG A O 1
ATOM 654 N N . ALA A 1 101 ? -2.282 64.942 27.025 1.00 30.18 101 ALA A N 1
ATOM 655 C CA . ALA A 1 101 ? -1.108 64.966 27.890 1.00 29.59 101 ALA A CA 1
ATOM 656 C C . ALA A 1 101 ? -0.331 63.664 27.630 1.00 29.37 101 ALA A C 1
ATOM 657 O O . ALA A 1 101 ? 0.902 63.652 27.587 1.00 30.69 101 ALA A O 1
ATOM 659 N N . PHE A 1 102 ? -1.068 62.574 27.427 1.00 27.74 102 PHE A N 1
ATOM 660 C CA . PHE A 1 102 ? -0.468 61.271 27.153 1.00 27.18 102 PHE A CA 1
ATOM 661 C C . PHE A 1 102 ? 0.311 61.326 25.845 1.00 27.62 102 PHE A C 1
ATOM 662 O O . PHE A 1 102 ? 1.447 60.866 25.763 1.00 26.88 102 PHE A O 1
ATOM 670 N N . THR A 1 103 ? -0.320 61.886 24.820 1.00 28.44 103 THR A N 1
ATOM 671 C CA . THR A 1 103 ? 0.302 62.017 23.512 1.00 32.31 103 THR A CA 1
ATOM 672 C C . THR A 1 103 ? 1.554 62.881 23.583 1.00 30.38 103 THR A C 1
ATOM 673 O O . THR A 1 103 ? 2.564 62.576 22.952 1.00 32.21 103 THR A O 1
ATOM 677 N N . HIS A 1 104 ? 1.490 63.960 24.353 1.00 30.72 104 HIS A N 1
ATOM 678 C CA . HIS A 1 104 ? 2.641 64.837 24.500 1.00 32.08 104 HIS A CA 1
ATOM 679 C C . HIS A 1 104 ? 3.796 64.035 25.098 1.00 32.25 104 HIS A C 1
ATOM 680 O O . HIS A 1 104 ? 4.918 64.067 24.591 1.00 32.76 104 HIS A O 1
ATOM 687 N N . VAL A 1 105 ? 3.515 63.314 26.179 1.00 31.87 105 VAL A N 1
ATOM 688 C CA . VAL A 1 105 ? 4.535 62.498 26.826 1.00 30.85 105 VAL A CA 1
ATOM 689 C C . VAL A 1 105 ? 5.140 61.478 25.870 1.00 31.02 105 VAL A C 1
ATOM 690 O O . VAL A 1 105 ? 6.361 61.342 25.779 1.00 32.06 105 VAL A O 1
ATOM 694 N N . MET A 1 106 ? 4.282 60.770 25.144 1.00 31.06 106 MET A N 1
ATOM 695 C CA . MET A 1 106 ? 4.736 59.726 24.227 1.00 30.49 106 MET A CA 1
ATOM 696 C C . MET A 1 106 ? 5.435 60.163 22.937 1.00 31.19 106 MET A C 1
ATOM 697 O O . MET A 1 106 ? 6.218 59.393 22.373 1.00 29.82 106 MET A O 1
ATOM 702 N N . THR A 1 107 ? 5.179 61.386 22.473 1.00 32.35 107 THR A N 1
ATOM 703 C CA . THR A 1 107 ? 5.783 61.855 21.222 1.00 32.31 107 THR A CA 1
ATOM 704 C C . THR A 1 107 ? 6.771 63.016 21.338 1.00 34.07 107 THR A C 1
ATOM 705 O O . THR A 1 107 ? 7.643 63.173 20.482 1.00 34.48 107 THR A O 1
ATOM 709 N N . ARG A 1 108 ? 6.630 63.833 22.376 1.00 34.96 108 ARG A N 1
ATOM 710 C CA . ARG A 1 108 ? 7.497 65.002 22.560 1.00 36.66 108 ARG A CA 1
ATOM 711 C C . ARG A 1 108 ? 8.395 64.890 23.785 1.00 35.55 108 ARG A C 1
ATOM 712 O O . ARG A 1 108 ? 8.964 65.878 24.236 1.00 32.85 108 ARG A O 1
ATOM 720 N N . THR A 1 109 ? 8.531 63.674 24.299 1.00 35.47 109 THR A N 1
ATOM 721 C CA . THR A 1 109 ? 9.320 63.406 25.492 1.00 35.11 109 THR A CA 1
ATOM 722 C C . THR A 1 109 ? 10.100 62.098 25.332 1.00 35.32 109 THR A C 1
ATOM 723 O O . THR A 1 109 ? 9.724 61.234 24.540 1.00 33.50 109 THR A O 1
ATOM 727 N N . PRO A 1 110 ? 11.214 61.945 26.066 1.00 35.08 110 PRO A N 1
ATOM 728 C CA . PRO A 1 110 ? 11.979 60.701 25.942 1.00 35.38 110 PRO A CA 1
ATOM 729 C C . PRO A 1 110 ? 11.148 59.537 26.479 1.00 34.84 110 PRO A C 1
ATOM 730 O O . PRO A 1 110 ? 11.461 58.370 26.249 1.00 33.63 110 PRO A O 1
ATOM 734 N N . GLY A 1 111 ? 10.081 59.882 27.193 1.00 33.53 111 GLY A N 1
ATOM 735 C CA . GLY A 1 111 ? 9.207 58.885 27.776 1.00 34.92 111 GLY A CA 1
ATOM 736 C C . GLY A 1 111 ? 8.585 57.938 26.774 1.00 34.66 111 GLY A C 1
ATOM 737 O O . GLY A 1 111 ? 8.402 56.753 27.069 1.00 34.59 111 GLY A O 1
ATOM 738 N N . GLY A 1 112 ? 8.253 58.453 25.591 1.00 33.74 112 GLY A N 1
ATOM 739 C CA . GLY A 1 112 ? 7.648 57.614 24.572 1.00 32.19 112 GLY A CA 1
ATOM 740 C C . GLY A 1 112 ? 8.564 56.477 24.168 1.00 34.46 112 GLY A C 1
ATOM 741 O O . GLY A 1 112 ? 8.173 55.309 24.186 1.00 34.76 112 GLY A O 1
ATOM 742 N N . ARG A 1 113 ? 9.795 56.818 23.808 1.00 34.80 113 ARG A N 1
ATOM 743 C CA . ARG A 1 113 ? 10.776 55.822 23.400 1.00 36.56 113 ARG A CA 1
ATOM 744 C C . ARG A 1 113 ? 11.116 54.866 24.540 1.00 34.73 113 ARG A C 1
ATOM 745 O O . ARG A 1 113 ? 11.241 53.656 24.333 1.00 35.33 113 ARG A O 1
ATOM 753 N N . ILE A 1 114 ? 11.269 55.408 25.743 1.00 32.87 114 ILE A N 1
ATOM 754 C CA . ILE A 1 114 ? 11.588 54.596 26.911 1.00 30.93 114 ILE A CA 1
ATOM 755 C C . ILE A 1 114 ? 10.559 53.479 27.091 1.00 30.15 114 ILE A C 1
ATOM 756 O O . ILE A 1 114 ? 10.906 52.307 27.233 1.00 27.92 114 ILE A O 1
ATOM 761 N N . LEU A 1 115 ? 9.286 53.851 27.074 1.00 29.53 115 LEU A N 1
ATOM 762 C CA . LEU A 1 115 ? 8.208 52.886 27.262 1.00 30.28 115 LEU A CA 1
ATOM 763 C C . LEU A 1 115 ? 8.060 51.885 26.113 1.00 30.59 115 LEU A C 1
ATOM 764 O O . LEU A 1 115 ? 7.911 50.685 26.350 1.00 31.64 115 LEU A O 1
ATOM 769 N N . THR A 1 116 ? 8.104 52.367 24.872 1.00 32.25 116 THR A N 1
ATOM 770 C CA . THR A 1 116 ? 7.965 51.478 23.714 1.00 32.08 116 THR A CA 1
ATOM 771 C C . THR A 1 116 ? 9.101 50.460 23.634 1.00 32.04 116 THR A C 1
ATOM 772 O O . THR A 1 116 ? 8.901 49.327 23.189 1.00 33.10 116 THR A O 1
ATOM 776 N N . GLU A 1 117 ? 10.294 50.852 24.061 1.00 31.37 117 GLU A N 1
ATOM 777 C CA . GLU A 1 117 ? 11.417 49.926 24.026 1.00 31.13 117 GLU A CA 1
ATOM 778 C C . GLU A 1 117 ? 11.299 48.890 25.129 1.00 29.77 117 GLU A C 1
ATOM 779 O O . GLU A 1 117 ? 11.790 47.773 24.985 1.00 28.79 117 GLU A O 1
ATOM 785 N N . LEU A 1 118 ? 10.647 49.250 26.232 1.00 28.66 118 LEU A N 1
ATOM 786 C CA . LEU A 1 118 ? 10.452 48.295 27.322 1.00 28.89 118 LEU A CA 1
ATOM 787 C C . LEU A 1 118 ? 9.365 47.301 26.894 1.00 29.09 118 LEU A C 1
ATOM 788 O O . LEU A 1 118 ? 9.440 46.107 27.193 1.00 28.64 118 LEU A O 1
ATOM 793 N N . ILE A 1 119 ? 8.351 47.803 26.194 1.00 28.74 119 ILE A N 1
ATOM 794 C CA . ILE A 1 119 ? 7.279 46.947 25.702 1.00 29.50 119 ILE A CA 1
ATOM 795 C C . ILE A 1 119 ? 7.913 45.959 24.724 1.00 30.16 119 ILE A C 1
ATOM 796 O O . ILE A 1 119 ? 7.602 44.766 24.727 1.00 30.49 119 ILE A O 1
ATOM 801 N N . GLY A 1 120 ? 8.819 46.468 23.896 1.00 29.87 120 GLY A N 1
ATOM 802 C CA . GLY A 1 120 ? 9.485 45.621 22.927 1.00 30.54 120 GLY A CA 1
ATOM 803 C C . GLY A 1 120 ? 10.297 44.523 23.581 1.00 30.84 120 GLY A C 1
ATOM 804 O O . GLY A 1 120 ? 10.186 43.356 23.212 1.00 31.00 120 GLY A O 1
ATOM 805 N N . ALA A 1 121 ? 11.120 44.894 24.556 1.00 29.99 121 ALA A N 1
ATOM 806 C CA . ALA A 1 121 ? 11.953 43.916 25.258 1.00 30.89 121 ALA A CA 1
ATOM 807 C C . ALA A 1 121 ? 11.098 42.875 25.987 1.00 29.64 121 ALA A C 1
ATOM 808 O O . ALA A 1 121 ? 11.448 41.695 26.045 1.00 31.66 121 ALA A O 1
ATOM 810 N N . ALA A 1 122 ? 9.974 43.318 26.536 1.00 29.49 122 ALA A N 1
ATOM 811 C CA . ALA A 1 122 ? 9.071 42.435 27.264 1.00 30.80 122 ALA A CA 1
ATOM 812 C C . ALA A 1 122 ? 8.570 41.274 26.418 1.00 32.90 122 ALA A C 1
ATOM 813 O O . ALA A 1 122 ? 8.230 40.217 26.951 1.00 33.39 122 ALA A O 1
ATOM 815 N N . GLN A 1 123 ? 8.523 41.467 25.102 1.00 32.82 123 GLN A N 1
ATOM 816 C CA . GLN A 1 123 ? 8.030 40.424 24.212 1.00 35.07 123 GLN A CA 1
ATOM 817 C C . GLN A 1 123 ? 8.833 39.130 24.260 1.00 36.64 123 GLN A C 1
ATOM 818 O O . GLN A 1 123 ? 8.319 38.080 23.891 1.00 39.16 123 GLN A O 1
ATOM 824 N N . THR A 1 124 ? 10.080 39.198 24.718 1.00 37.12 124 THR A N 1
ATOM 825 C CA . THR A 1 124 ? 10.916 38.000 24.806 1.00 38.68 124 THR A CA 1
ATOM 826 C C . THR A 1 124 ? 11.606 37.865 26.163 1.00 39.38 124 THR A C 1
ATOM 827 O O . THR A 1 124 ? 12.639 37.211 26.282 1.00 41.24 124 THR A O 1
ATOM 831 N N . ASP A 1 125 ? 11.028 38.486 27.183 1.00 40.79 125 ASP A N 1
ATOM 832 C CA . ASP A 1 125 ? 11.577 38.438 28.537 1.00 40.19 125 ASP A CA 1
ATOM 833 C C . ASP A 1 125 ? 10.377 38.357 29.468 1.00 38.37 125 ASP A C 1
ATOM 834 O O . ASP A 1 125 ? 9.793 39.375 29.832 1.00 38.67 125 ASP A O 1
ATOM 839 N N . ALA A 1 126 ? 10.013 37.134 29.834 1.00 38.15 126 ALA A N 1
ATOM 840 C CA . ALA A 1 126 ? 8.858 36.877 30.685 1.00 38.07 126 ALA A CA 1
ATOM 841 C C . ALA A 1 126 ? 8.833 37.680 31.972 1.00 37.19 126 ALA A C 1
ATOM 842 O O . ALA A 1 126 ? 7.782 38.181 32.367 1.00 38.84 126 ALA A O 1
ATOM 844 N N . ASP A 1 127 ? 9.984 37.792 32.630 1.00 38.18 127 ASP A N 1
ATOM 845 C CA . ASP A 1 127 ? 10.080 38.536 33.878 1.00 36.25 127 ASP A CA 1
ATOM 846 C C . ASP A 1 127 ? 9.843 40.030 33.678 1.00 35.41 127 ASP A C 1
ATOM 847 O O . ASP A 1 127 ? 9.181 40.673 34.491 1.00 33.67 127 ASP A O 1
ATOM 852 N N . LEU A 1 128 ? 10.382 40.587 32.600 1.00 32.18 128 LEU A N 1
ATOM 853 C CA . LEU A 1 128 ? 10.191 42.004 32.339 1.00 32.78 128 LEU A CA 1
ATOM 854 C C . LEU A 1 128 ? 8.710 42.271 32.035 1.00 32.14 128 LEU A C 1
ATOM 855 O O . LEU A 1 128 ? 8.139 43.262 32.502 1.00 33.29 128 LEU A O 1
ATOM 860 N N . ALA A 1 129 ? 8.091 41.380 31.266 1.00 30.34 129 ALA A N 1
ATOM 861 C CA . ALA A 1 129 ? 6.679 41.524 30.924 1.00 30.81 129 ALA A CA 1
ATOM 862 C C . ALA A 1 129 ? 5.849 41.565 32.204 1.00 30.18 129 ALA A C 1
ATOM 863 O O . ALA A 1 129 ? 4.938 42.376 32.338 1.00 32.17 129 ALA A O 1
ATOM 865 N N . THR A 1 130 ? 6.170 40.691 33.150 1.00 30.86 130 THR A N 1
ATOM 866 C CA . THR A 1 130 ? 5.446 40.657 34.416 1.00 31.39 130 THR A CA 1
ATOM 867 C C . THR A 1 130 ? 5.612 41.963 35.184 1.00 29.44 130 THR A C 1
ATOM 868 O O . THR A 1 130 ? 4.650 42.484 35.747 1.00 30.47 130 THR A O 1
ATOM 872 N N . ALA A 1 131 ? 6.832 42.492 35.202 1.00 30.58 131 ALA A N 1
ATOM 873 C CA . ALA A 1 131 ? 7.114 43.746 35.898 1.00 29.67 131 ALA A CA 1
ATOM 874 C C . ALA A 1 131 ? 6.422 44.928 35.209 1.00 28.81 131 ALA A C 1
ATOM 875 O O . ALA A 1 131 ? 5.974 45.873 35.865 1.00 28.68 131 ALA A O 1
ATOM 877 N N . TYR A 1 132 ? 6.341 44.879 33.885 1.00 28.19 132 TYR A N 1
ATOM 878 C CA . TYR A 1 132 ? 5.700 45.956 33.140 1.00 27.20 132 TYR A CA 1
ATOM 879 C C . TYR A 1 132 ? 4.236 46.094 33.576 1.00 27.35 132 TYR A C 1
ATOM 880 O O . TYR A 1 132 ? 3.733 47.207 33.788 1.00 26.80 132 TYR A O 1
ATOM 889 N N . ARG A 1 133 ? 3.557 44.961 33.718 1.00 25.90 133 ARG A N 1
ATOM 890 C CA . ARG A 1 133 ? 2.160 44.960 34.146 1.00 27.08 133 ARG A CA 1
ATOM 891 C C . ARG A 1 133 ? 2.011 45.363 35.616 1.00 27.15 133 ARG A C 1
ATOM 892 O O . ARG A 1 133 ? 1.199 46.225 35.959 1.00 26.74 133 ARG A O 1
ATOM 900 N N . GLN A 1 134 ? 2.801 44.747 36.486 1.00 26.55 134 GLN A N 1
ATOM 901 C CA . GLN A 1 134 ? 2.703 45.039 37.915 1.00 29.14 134 GLN A CA 1
ATOM 902 C C . GLN A 1 134 ? 3.097 46.447 38.326 1.00 28.45 134 GLN A C 1
ATOM 903 O O . GLN A 1 134 ? 2.491 47.020 39.224 1.00 28.11 134 GLN A O 1
ATOM 909 N N . LEU A 1 135 ? 4.100 47.012 37.664 1.00 28.86 135 LEU A N 1
ATOM 910 C CA . LEU A 1 135 ? 4.571 48.339 38.026 1.00 28.41 135 LEU A CA 1
ATOM 911 C C . LEU A 1 135 ? 4.066 49.482 37.145 1.00 28.60 135 LEU A C 1
ATOM 912 O O . LEU A 1 135 ? 4.141 50.644 37.539 1.00 28.73 135 LEU A O 1
ATOM 917 N N . TYR A 1 136 ? 3.543 49.167 35.964 1.00 27.63 136 TYR A N 1
ATOM 918 C CA . TYR A 1 136 ? 3.045 50.226 35.097 1.00 26.99 136 TYR A CA 1
ATOM 919 C C . TYR A 1 136 ? 1.643 50.062 34.503 1.00 25.93 136 TYR A C 1
ATOM 920 O O . TYR A 1 136 ? 0.695 50.686 34.970 1.00 27.81 136 TYR A O 1
ATOM 929 N N . SER A 1 137 ? 1.511 49.223 33.480 1.00 26.23 137 SER A N 1
ATOM 930 C CA . SER A 1 137 ? 0.230 49.075 32.793 1.00 26.88 137 SER A CA 1
ATOM 931 C C . SER A 1 137 ? -1.000 48.708 33.615 1.00 27.38 137 SER A C 1
ATOM 932 O O . SER A 1 137 ? -2.067 49.282 33.400 1.00 27.88 137 SER A O 1
ATOM 935 N N . ALA A 1 138 ? -0.879 47.761 34.540 1.00 25.92 138 ALA A N 1
ATOM 936 C CA . ALA A 1 138 ? -2.043 47.379 35.335 1.00 28.01 138 ALA A CA 1
ATOM 937 C C . ALA A 1 138 ? -2.627 48.581 36.066 1.00 27.65 138 ALA A C 1
ATOM 938 O O . ALA A 1 138 ? -3.841 48.783 36.070 1.00 26.88 138 ALA A O 1
ATOM 940 N N . GLN A 1 139 ? -1.760 49.378 36.684 1.00 27.50 139 GLN A N 1
ATOM 941 C CA . GLN A 1 139 ? -2.202 50.557 37.411 1.00 28.65 139 GLN A CA 1
ATOM 942 C C . GLN A 1 139 ? -2.696 51.653 36.462 1.00 26.68 139 GLN A C 1
ATOM 943 O O . GLN A 1 139 ? -3.649 52.347 36.779 1.00 26.44 139 GLN A O 1
ATOM 949 N N . ARG A 1 140 ? -2.050 51.823 35.309 1.00 24.64 140 ARG A N 1
ATOM 950 C CA . ARG A 1 140 ? -2.509 52.854 34.375 1.00 28.01 140 ARG A CA 1
ATOM 951 C C . ARG A 1 140 ? -3.939 52.500 33.975 1.00 27.36 140 ARG A C 1
ATOM 952 O O . ARG A 1 140 ? -4.829 53.353 33.976 1.00 26.21 140 ARG A O 1
ATOM 960 N N . ARG A 1 141 ? -4.150 51.228 33.643 1.00 26.78 141 ARG A N 1
ATOM 961 C CA . ARG A 1 141 ? -5.469 50.741 33.254 1.00 27.39 141 ARG A CA 1
ATOM 962 C C . ARG A 1 141 ? -6.529 50.980 34.309 1.00 27.13 141 ARG A C 1
ATOM 963 O O . ARG A 1 141 ? -7.633 51.416 33.992 1.00 28.07 141 ARG A O 1
ATOM 971 N N . ALA A 1 142 ? -6.201 50.660 35.558 1.00 26.85 142 ALA A N 1
ATOM 972 C CA . ALA A 1 142 ? -7.143 50.832 36.658 1.00 27.58 142 ALA A CA 1
ATOM 973 C C . ALA A 1 142 ? -7.518 52.298 36.794 1.00 27.42 142 ALA A C 1
ATOM 974 O O . ALA A 1 142 ? -8.668 52.627 37.064 1.00 30.45 142 ALA A O 1
ATOM 976 N N . LEU A 1 143 ? -6.538 53.175 36.602 1.00 27.06 143 LEU A N 1
ATOM 977 C CA . LEU A 1 143 ? -6.748 54.619 36.696 1.00 27.01 143 LEU A CA 1
ATOM 978 C C . LEU A 1 143 ? -7.719 55.053 35.592 1.00 27.09 143 LEU A C 1
ATOM 979 O O . LEU A 1 143 ? -8.650 55.817 35.827 1.00 27.73 143 LEU A O 1
ATOM 984 N N . ALA A 1 144 ? -7.505 54.550 34.384 1.00 26.43 144 ALA A N 1
ATOM 985 C CA . ALA A 1 144 ? -8.378 54.886 33.268 1.00 27.03 144 ALA A CA 1
ATOM 986 C C . ALA A 1 144 ? -9.778 54.269 33.434 1.00 27.91 144 ALA A C 1
ATOM 987 O O . ALA A 1 144 ? -10.797 54.949 33.271 1.00 27.78 144 ALA A O 1
ATOM 989 N N . ALA A 1 145 ? -9.832 52.982 33.763 1.00 29.35 145 ALA A N 1
ATOM 990 C CA . ALA A 1 145 ? -11.115 52.305 33.932 1.00 30.35 145 ALA A CA 1
ATOM 991 C C . ALA A 1 145 ? -11.930 52.988 35.027 1.00 31.85 145 ALA A C 1
ATOM 992 O O . ALA A 1 145 ? -13.154 53.081 34.942 1.00 31.98 145 ALA A O 1
ATOM 994 N N . GLU A 1 146 ? -11.238 53.478 36.049 1.00 30.50 146 GLU A N 1
ATOM 995 C CA . GLU A 1 146 ? -11.891 54.160 37.157 1.00 31.81 146 GLU A CA 1
ATOM 996 C C . GLU A 1 146 ? -12.570 55.445 36.690 1.00 29.07 146 GLU A C 1
ATOM 997 O O . GLU A 1 146 ? -13.717 55.719 37.044 1.00 27.36 146 GLU A O 1
ATOM 1003 N N . ARG A 1 147 ? -11.860 56.239 35.900 1.00 26.69 147 ARG A N 1
ATOM 1004 C CA . ARG A 1 147 ? -12.431 57.478 35.389 1.00 27.37 147 ARG A CA 1
ATOM 1005 C C . ARG A 1 147 ? -13.645 57.138 34.522 1.00 27.96 147 ARG A C 1
ATOM 1006 O O . ARG A 1 147 ? -14.691 57.776 34.623 1.00 28.08 147 ARG A O 1
ATOM 1014 N N . LEU A 1 148 ? -13.492 56.122 33.678 1.00 28.54 148 LEU A N 1
ATOM 1015 C CA . LEU A 1 148 ? -14.561 55.676 32.784 1.00 27.97 148 LEU A CA 1
ATOM 1016 C C . LEU A 1 148 ? -15.793 55.168 33.541 1.00 27.82 148 LEU A C 1
ATOM 101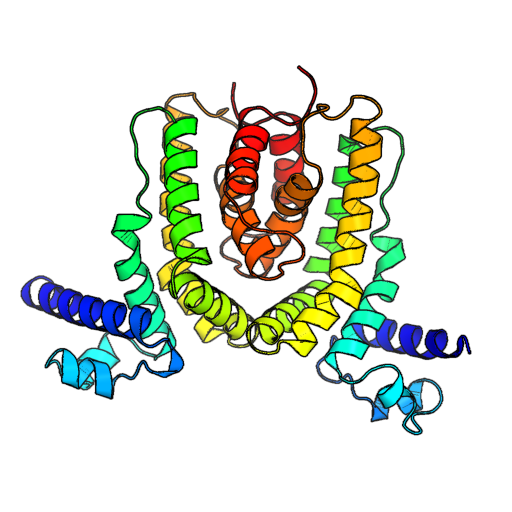7 O O . LEU A 1 148 ? -16.927 55.495 33.182 1.00 26.23 148 LEU A O 1
ATOM 1022 N N . ARG A 1 149 ? -15.577 54.369 34.581 1.00 26.86 149 ARG A N 1
ATOM 1023 C CA . ARG A 1 149 ? -16.698 53.867 35.368 1.00 31.08 149 ARG A CA 1
ATOM 1024 C C . ARG A 1 149 ? -17.421 55.024 36.051 1.00 29.79 149 ARG A C 1
ATOM 1025 O O . ARG A 1 149 ? -18.645 54.992 36.214 1.00 30.93 149 ARG A O 1
ATOM 1033 N N . HIS A 1 150 ? -16.670 56.042 36.460 1.00 28.79 150 HIS A N 1
ATOM 1034 C CA . HIS A 1 150 ? -17.281 57.196 37.113 1.00 30.02 150 HIS A CA 1
ATOM 1035 C C . HIS A 1 150 ? -18.240 57.863 36.128 1.00 27.71 150 HIS A C 1
ATOM 1036 O O . HIS A 1 150 ? -19.364 58.198 36.482 1.00 28.37 150 HIS A O 1
ATOM 1043 N N . ALA A 1 151 ? -17.798 58.039 34.888 1.00 26.58 151 ALA A N 1
ATOM 1044 C CA . ALA A 1 151 ? -18.647 58.638 33.864 1.00 27.07 151 ALA A CA 1
ATOM 1045 C C . ALA A 1 151 ? -19.877 57.757 33.663 1.00 27.38 151 ALA A C 1
ATOM 1046 O O . ALA A 1 151 ? -20.986 58.259 33.494 1.00 29.63 151 ALA A O 1
ATOM 1048 N N . ARG A 1 152 ? -19.688 56.441 33.694 1.00 27.91 152 ARG A N 1
ATOM 1049 C CA . ARG A 1 152 ? -20.814 55.529 33.511 1.00 29.54 152 ARG A CA 1
ATOM 1050 C C . ARG A 1 152 ? -21.814 55.648 34.664 1.00 30.79 152 ARG A C 1
ATOM 1051 O O . ARG A 1 152 ? -23.030 55.626 34.444 1.00 28.10 152 ARG A O 1
ATOM 1059 N N . GLU A 1 153 ? -21.299 55.782 35.886 1.00 30.84 153 GLU A N 1
ATOM 1060 C CA . GLU A 1 153 ? -22.150 55.913 37.067 1.00 32.26 153 GLU A CA 1
ATOM 1061 C C . GLU A 1 153 ? -22.949 57.209 36.992 1.00 33.04 153 GLU A C 1
ATOM 1062 O O . GLU A 1 153 ? -24.080 57.273 37.475 1.00 33.00 153 GLU A O 1
ATOM 1068 N N . LEU A 1 154 ? -22.368 58.237 36.377 1.00 31.92 154 LEU A N 1
ATOM 1069 C CA . LEU A 1 154 ? -23.053 59.521 36.237 1.00 33.64 154 LEU A CA 1
ATOM 1070 C C . LEU A 1 154 ? -23.953 59.524 35.000 1.00 34.98 154 LEU A C 1
ATOM 1071 O O . LEU A 1 154 ? -24.609 60.522 34.700 1.00 36.44 154 LEU A O 1
ATOM 1076 N N . GLY A 1 155 ? -23.964 58.408 34.275 1.00 34.75 155 GLY A N 1
ATOM 1077 C CA . GLY A 1 155 ? -24.800 58.289 33.092 1.00 32.34 155 GLY A CA 1
ATOM 1078 C C . GLY A 1 155 ? -24.259 58.837 31.781 1.00 31.36 155 GLY A C 1
ATOM 1079 O O . GLY A 1 155 ? -25.010 58.948 30.818 1.00 31.23 155 GLY A O 1
ATOM 1080 N N . GLN A 1 156 ? -22.971 59.164 31.717 1.00 31.47 156 GLN A N 1
ATOM 1081 C CA . GLN A 1 156 ? -22.401 59.711 30.484 1.00 31.93 156 GLN A CA 1
ATOM 1082 C C . GLN A 1 156 ? -21.927 58.619 29.530 1.00 30.71 156 GLN A C 1
ATOM 1083 O O . GLN A 1 156 ? -21.535 58.887 28.401 1.00 31.80 156 GLN A O 1
ATOM 1089 N N . ILE A 1 157 ? -21.962 57.385 30.007 1.00 30.95 157 ILE A N 1
ATOM 1090 C CA . ILE A 1 157 ? -21.565 56.226 29.226 1.00 29.35 157 ILE A CA 1
ATOM 1091 C C . ILE A 1 157 ? -22.654 55.191 29.480 1.00 29.60 157 ILE A C 1
ATOM 1092 O O . ILE A 1 157 ? -23.092 55.028 30.616 1.00 29.71 157 ILE A O 1
ATOM 1097 N N . ARG A 1 158 ? -23.107 54.510 28.431 1.00 29.37 158 ARG A N 1
ATOM 1098 C CA . ARG A 1 158 ? -24.157 53.507 28.597 1.00 30.84 158 ARG A CA 1
ATOM 1099 C C . ARG A 1 158 ? -23.753 52.546 29.705 1.00 29.08 158 ARG A C 1
ATOM 1100 O O . ARG A 1 158 ? -22.592 52.169 29.820 1.00 28.21 158 ARG A O 1
ATOM 1108 N N . PRO A 1 159 ? -24.713 52.148 30.550 1.00 30.37 159 PRO A N 1
ATOM 1109 C CA . PRO A 1 159 ? -24.427 51.233 31.661 1.00 31.89 159 PRO A CA 1
ATOM 1110 C C . PRO A 1 159 ? -23.952 49.827 31.300 1.00 34.52 159 PRO A C 1
ATOM 1111 O O . PRO A 1 159 ? -23.316 49.160 32.113 1.00 34.95 159 PRO A O 1
ATOM 1115 N N . ASP A 1 160 ? -24.231 49.392 30.078 1.00 34.64 160 ASP A N 1
ATOM 1116 C CA . ASP A 1 160 ? -23.830 48.066 29.628 1.00 38.55 160 ASP A CA 1
ATOM 1117 C C . ASP A 1 160 ? -22.495 48.053 28.882 1.00 38.66 160 ASP A C 1
ATOM 1118 O O . ASP A 1 160 ? -22.161 47.077 28.221 1.00 42.50 160 ASP A O 1
ATOM 1123 N N . VAL A 1 161 ? -21.733 49.132 28.982 1.00 36.89 161 VAL A N 1
ATOM 1124 C CA . VAL A 1 161 ? -20.450 49.199 28.303 1.00 33.75 161 VAL A CA 1
ATOM 1125 C C . VAL A 1 161 ? -19.324 48.739 29.222 1.00 34.44 161 VAL A C 1
ATOM 1126 O O . VAL A 1 161 ? -19.258 49.118 30.392 1.00 32.13 161 VAL A O 1
ATOM 1130 N N . ASP A 1 162 ? -18.453 47.895 28.682 1.00 33.61 162 ASP A N 1
ATOM 1131 C CA . ASP A 1 162 ? -17.310 47.375 29.421 1.00 34.03 162 ASP A CA 1
ATOM 1132 C C . ASP A 1 162 ? -16.189 48.400 29.270 1.00 33.53 162 ASP A C 1
ATOM 1133 O O . ASP A 1 162 ? -15.624 48.551 28.182 1.00 35.98 162 ASP A O 1
ATOM 1138 N N . VAL A 1 163 ? -15.862 49.096 30.353 1.00 30.98 163 VAL A N 1
ATOM 1139 C CA . VAL A 1 163 ? -14.823 50.123 30.307 1.00 30.16 163 VAL A CA 1
ATOM 1140 C C . VAL A 1 163 ? -13.422 49.612 29.964 1.00 28.95 163 VAL A C 1
ATOM 1141 O O . VAL A 1 163 ? -12.617 50.344 29.403 1.00 29.60 163 VAL A O 1
ATOM 1145 N N . GLN A 1 164 ? -13.126 48.362 30.292 1.00 30.07 164 GLN A N 1
ATOM 1146 C CA . GLN A 1 164 ? -11.813 47.809 29.974 1.00 28.38 164 GLN A CA 1
ATOM 1147 C C . GLN A 1 164 ? -11.600 47.762 28.467 1.00 28.43 164 GLN A C 1
ATOM 1148 O O . GLN A 1 164 ? -10.479 47.933 27.989 1.00 27.38 164 GLN A O 1
ATOM 1154 N N . VAL A 1 165 ? -12.673 47.526 27.716 1.00 30.04 165 VAL A N 1
ATOM 1155 C CA . VAL A 1 165 ? -12.568 47.490 26.261 1.00 27.15 165 VAL A CA 1
ATOM 1156 C C . VAL A 1 165 ? -12.227 48.895 25.770 1.00 27.37 165 VAL A C 1
ATOM 1157 O O . VAL A 1 165 ? -11.399 49.066 24.881 1.00 29.31 165 VAL A O 1
ATOM 1161 N N . LEU A 1 166 ? -12.873 49.902 26.352 1.00 28.00 166 LEU A N 1
ATOM 1162 C CA . LEU A 1 166 ? -12.629 51.290 25.954 1.00 28.64 166 LEU A CA 1
ATOM 1163 C C . LEU A 1 166 ? -11.155 51.638 26.108 1.00 28.07 166 LEU A C 1
ATOM 1164 O O . LEU A 1 166 ? -10.572 52.307 25.260 1.00 26.64 166 LEU A O 1
ATOM 1169 N N . VAL A 1 167 ? -10.556 51.185 27.203 1.00 27.00 167 VAL A N 1
ATOM 1170 C CA . VAL A 1 167 ? -9.146 51.445 27.441 1.00 25.77 167 VAL A CA 1
ATOM 1171 C C . VAL A 1 167 ? -8.306 51.071 26.218 1.00 25.31 167 VAL A C 1
ATOM 1172 O O . VAL A 1 167 ? -7.421 51.820 25.807 1.00 25.42 167 VAL A O 1
ATOM 1176 N N . ASP A 1 168 ? -8.583 49.911 25.632 1.00 25.18 168 ASP A N 1
ATOM 1177 C CA . ASP A 1 168 ? -7.835 49.463 24.462 1.00 24.97 168 ASP A CA 1
ATOM 1178 C C . ASP A 1 168 ? -8.183 50.236 23.201 1.00 25.09 168 ASP A C 1
ATOM 1179 O O . ASP A 1 168 ? -7.385 50.295 22.269 1.00 26.39 168 ASP A O 1
ATOM 1184 N N . GLN A 1 169 ? -9.374 50.823 23.164 1.00 24.42 169 GLN A N 1
ATOM 1185 C CA . GLN A 1 169 ? -9.779 51.581 21.988 1.00 27.25 169 GLN A CA 1
ATOM 1186 C C . GLN A 1 169 ? -9.348 53.038 22.037 1.00 27.03 169 GLN A C 1
ATOM 1187 O O . GLN A 1 169 ? -9.567 53.792 21.087 1.00 26.94 169 GLN A O 1
ATOM 1193 N N . LEU A 1 170 ? -8.735 53.431 23.149 1.00 25.35 170 LEU A N 1
ATOM 1194 C CA . LEU A 1 170 ? -8.218 54.786 23.299 1.00 26.59 170 LEU A CA 1
ATOM 1195 C C . LEU A 1 170 ? -6.697 54.697 23.382 1.00 24.30 170 LEU A C 1
ATOM 1196 O O . LEU A 1 170 ? -6.005 54.834 22.382 1.00 24.49 170 LEU A O 1
ATOM 1201 N N . TRP A 1 171 ? -6.186 54.448 24.583 1.00 23.75 171 TRP A N 1
ATOM 1202 C CA . TRP A 1 171 ? -4.747 54.336 24.798 1.00 24.92 171 TRP A CA 1
ATOM 1203 C C . TRP A 1 171 ? -4.129 53.202 23.972 1.00 24.68 171 TRP A C 1
ATOM 1204 O O . TRP A 1 171 ? -3.059 53.365 23.387 1.00 26.17 171 TRP A O 1
ATOM 1215 N N . GLY A 1 172 ? -4.806 52.060 23.918 1.00 24.84 172 GLY A N 1
ATOM 1216 C CA . GLY A 1 172 ? -4.285 50.944 23.145 1.00 25.43 172 GLY A CA 1
ATOM 1217 C C . GLY A 1 172 ? -4.075 51.317 21.686 1.00 25.62 172 GLY A C 1
ATOM 1218 O O . GLY A 1 172 ? -3.090 50.906 21.071 1.00 24.92 172 GLY A O 1
ATOM 1219 N N . ALA A 1 173 ? -5.012 52.089 21.135 1.00 26.08 173 ALA A N 1
ATOM 1220 C CA . ALA A 1 173 ? -4.944 52.550 19.744 1.00 27.67 173 ALA A CA 1
ATOM 1221 C C . ALA A 1 173 ? -3.716 53.429 19.540 1.00 28.00 173 ALA A C 1
ATOM 1222 O O . ALA A 1 173 ? -3.072 53.373 18.494 1.00 30.58 173 ALA A O 1
ATOM 1224 N N . VAL A 1 174 ? -3.411 54.260 20.534 1.00 29.15 174 VAL A N 1
ATOM 1225 C CA . VAL A 1 174 ? -2.247 55.144 20.469 1.00 28.37 174 VAL A CA 1
ATOM 1226 C C . VAL A 1 174 ? -0.969 54.304 20.536 1.00 29.60 174 VAL A C 1
ATOM 1227 O O . VAL A 1 174 ? -0.053 54.484 19.730 1.00 28.67 174 VAL A O 1
ATOM 1231 N N . TYR A 1 175 ? -0.908 53.394 21.507 1.00 27.54 175 TYR A N 1
ATOM 1232 C CA . TYR A 1 175 ? 0.254 52.527 21.649 1.00 30.11 175 TYR A CA 1
ATOM 1233 C C . TYR A 1 175 ? 0.501 51.795 20.336 1.00 30.90 175 TYR A C 1
ATOM 1234 O O . TYR A 1 175 ? 1.640 51.671 19.883 1.00 31.64 175 TYR A O 1
ATOM 1243 N N . HIS A 1 176 ? -0.572 51.314 19.718 1.00 29.28 176 HIS A N 1
ATOM 1244 C CA . HIS A 1 176 ? -0.431 50.577 18.471 1.00 28.81 176 HIS A CA 1
ATOM 1245 C C . HIS A 1 176 ? 0.157 51.417 17.350 1.00 29.22 176 HIS A C 1
ATOM 1246 O O . HIS A 1 176 ? 1.063 50.972 16.639 1.00 29.68 176 HIS A O 1
ATOM 1253 N N . ARG A 1 177 ? -0.345 52.631 17.183 1.00 28.22 177 ARG A N 1
ATOM 1254 C CA . ARG A 1 177 ? 0.183 53.478 16.127 1.00 31.18 177 ARG A CA 1
ATOM 1255 C C . ARG A 1 177 ? 1.621 53.868 16.480 1.00 31.31 177 ARG A C 1
ATOM 1256 O O . ARG A 1 177 ? 2.440 54.104 15.592 1.00 31.16 177 ARG A O 1
ATOM 1264 N N . LEU A 1 178 ? 1.933 53.907 17.776 1.00 31.10 178 LEU A N 1
ATOM 1265 C CA . LEU A 1 178 ? 3.289 54.240 18.215 1.00 33.26 178 LEU A CA 1
ATOM 1266 C C . LEU A 1 178 ? 4.255 53.077 18.008 1.00 33.16 178 LEU A C 1
ATOM 1267 O O . LEU A 1 178 ? 5.379 53.287 17.559 1.00 35.38 178 LEU A O 1
ATOM 1272 N N . LEU A 1 179 ? 3.829 51.860 18.348 1.00 33.82 179 LEU A N 1
ATOM 1273 C CA . LEU A 1 179 ? 4.691 50.681 18.189 1.00 34.97 179 LEU A CA 1
ATOM 1274 C C . LEU A 1 179 ? 4.990 50.389 16.717 1.00 35.97 179 LEU A C 1
ATOM 1275 O O . LEU A 1 179 ? 6.077 49.924 16.373 1.00 37.25 179 LEU A O 1
ATOM 1280 N N . ILE A 1 180 ? 4.015 50.642 15.852 1.00 35.37 180 ILE A N 1
ATOM 1281 C CA . ILE A 1 180 ? 4.198 50.438 14.421 1.00 39.21 180 ILE A CA 1
ATOM 1282 C C . ILE A 1 180 ? 3.565 51.642 13.715 1.00 39.36 180 ILE A C 1
ATOM 1283 O O . ILE A 1 180 ? 2.372 51.669 13.399 1.00 37.99 180 ILE A O 1
ATOM 1288 N N . PRO A 1 181 ? 4.390 52.672 13.475 1.00 40.05 181 PRO A N 1
ATOM 1289 C CA . PRO A 1 181 ? 4.077 53.954 12.842 1.00 41.43 181 PRO A CA 1
ATOM 1290 C C . PRO A 1 181 ? 3.742 54.034 11.356 1.00 42.47 181 PRO A C 1
ATOM 1291 O O . PRO A 1 181 ? 4.416 54.737 10.606 1.00 42.04 181 PRO A O 1
ATOM 1295 N N . ASP A 1 182 ? 2.696 53.329 10.934 1.00 43.91 182 ASP A N 1
ATOM 1296 C CA . ASP A 1 182 ? 2.261 53.385 9.541 1.00 44.31 182 ASP A CA 1
ATOM 1297 C C . ASP A 1 182 ? 1.533 54.721 9.371 1.00 45.13 182 ASP A C 1
ATOM 1298 O O . ASP A 1 182 ? 1.480 55.286 8.279 1.00 45.82 182 ASP A O 1
ATOM 1303 N N . GLU A 1 183 ? 0.970 55.215 10.470 1.00 44.37 183 GLU A N 1
ATOM 1304 C CA . GLU A 1 183 ? 0.234 56.472 10.473 1.00 43.30 183 GLU A CA 1
ATOM 1305 C C . GLU A 1 183 ? 0.727 57.362 11.610 1.00 43.47 183 GLU A C 1
ATOM 1306 O O . GLU A 1 183 ? 1.206 56.872 12.633 1.00 42.49 183 GLU A O 1
ATOM 1312 N N . PRO A 1 184 ? 0.596 58.688 11.453 1.00 44.58 184 PRO A N 1
ATOM 1313 C CA . PRO A 1 184 ? 1.048 59.624 12.484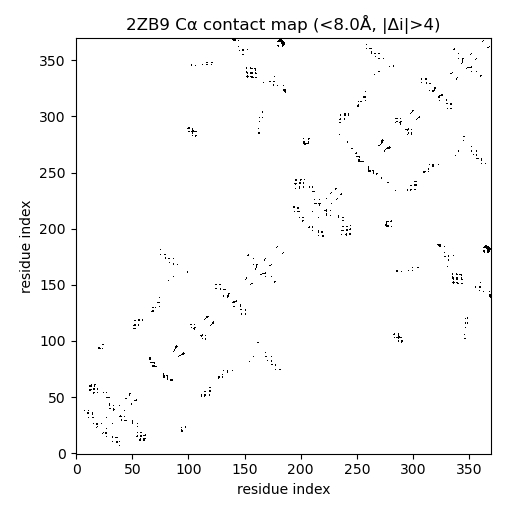 1.00 44.54 184 PRO A CA 1
ATOM 1314 C C . PRO A 1 184 ? 0.163 59.705 13.720 1.00 44.33 184 PRO A C 1
ATOM 1315 O O . PRO A 1 184 ? -1.041 59.453 13.663 1.00 45.00 184 PRO A O 1
ATOM 1319 N N . VAL A 1 185 ? 0.784 60.057 14.840 1.00 42.83 185 VAL A N 1
ATOM 1320 C CA . VAL A 1 185 ? 0.084 60.218 16.103 1.00 43.41 185 VAL A CA 1
ATOM 1321 C C . VAL A 1 185 ? 0.020 61.711 16.418 1.00 44.50 185 VAL A C 1
ATOM 1322 O O . VAL A 1 185 ? 0.946 62.273 17.002 1.00 45.25 185 VAL A O 1
ATOM 1326 N N . ASP A 1 186 ? -1.071 62.357 16.023 1.00 44.56 186 ASP A N 1
ATOM 1327 C CA . ASP A 1 186 ? -1.228 63.783 16.276 1.00 45.39 186 ASP A CA 1
ATOM 1328 C C . ASP A 1 186 ? -2.540 64.089 16.991 1.00 45.15 186 ASP A C 1
ATOM 1329 O O . ASP A 1 186 ? -3.272 63.178 17.385 1.00 45.92 186 ASP A O 1
ATOM 1334 N N . ASP A 1 187 ? -2.834 65.375 17.149 1.00 44.56 187 ASP A N 1
ATOM 1335 C CA . ASP A 1 187 ? -4.044 65.805 17.834 1.00 43.67 187 ASP A CA 1
ATOM 1336 C C . ASP A 1 187 ? -5.313 65.391 17.099 1.00 40.77 187 ASP A C 1
ATOM 1337 O O . ASP A 1 187 ? -6.332 65.101 17.726 1.00 41.03 187 ASP A O 1
ATOM 1342 N N . ALA A 1 188 ? -5.253 65.371 15.772 1.00 36.88 188 ALA A N 1
ATOM 1343 C CA . ALA A 1 188 ? -6.405 64.981 14.970 1.00 35.51 188 ALA A CA 1
ATOM 1344 C C . ALA A 1 188 ? -6.725 63.519 15.273 1.00 34.10 188 ALA A C 1
ATOM 1345 O O . ALA A 1 188 ? -7.892 63.126 15.389 1.00 34.94 188 ALA A O 1
ATOM 1347 N N . PHE A 1 189 ? -5.672 62.721 15.398 1.00 30.34 189 PHE A N 1
ATOM 1348 C CA . PHE A 1 189 ? -5.810 61.310 15.704 1.00 31.78 189 PHE A CA 1
ATOM 1349 C C . PHE A 1 189 ? -6.460 61.173 17.081 1.00 30.59 189 PHE A C 1
ATOM 1350 O O . PHE A 1 189 ? -7.465 60.480 17.246 1.00 31.42 189 PHE A O 1
ATOM 1358 N N . VAL A 1 190 ? -5.880 61.852 18.061 1.00 30.97 190 VAL A N 1
ATOM 1359 C CA . VAL A 1 190 ? -6.386 61.833 19.422 1.00 32.08 190 VAL A CA 1
ATOM 1360 C C . VAL A 1 190 ? -7.859 62.225 19.489 1.00 31.90 190 VAL A C 1
ATOM 1361 O O . VAL A 1 190 ? -8.673 61.505 20.062 1.00 30.77 190 VAL A O 1
ATOM 1365 N N . THR A 1 191 ? -8.196 63.369 18.900 1.00 31.21 191 THR A N 1
ATOM 1366 C CA . THR A 1 191 ? -9.571 63.850 18.917 1.00 29.91 191 THR A CA 1
ATOM 1367 C C . THR A 1 191 ? -10.534 62.869 18.264 1.00 27.80 191 THR A C 1
ATOM 1368 O O . THR A 1 191 ? -11.637 62.663 18.766 1.00 30.11 191 THR A O 1
ATOM 1372 N N . ALA A 1 192 ? -10.115 62.258 17.160 1.00 25.41 192 ALA A N 1
ATOM 1373 C CA . ALA A 1 192 ? -10.957 61.292 16.455 1.00 27.23 192 ALA A CA 1
ATOM 1374 C C . ALA A 1 192 ? -11.213 60.033 17.288 1.00 26.45 192 ALA A C 1
ATOM 1375 O O . ALA A 1 192 ? -12.293 59.444 17.223 1.00 27.12 192 ALA A O 1
ATOM 1377 N N . LEU A 1 193 ? -10.220 59.619 18.067 1.00 26.33 193 LEU A N 1
ATOM 1378 C CA . LEU A 1 193 ? -10.369 58.431 18.904 1.00 27.61 193 LEU A CA 1
ATOM 1379 C C . LEU A 1 193 ? -11.539 58.602 19.862 1.00 26.50 193 LEU A C 1
ATOM 1380 O O . LEU A 1 193 ? -12.342 57.693 20.038 1.00 26.42 193 LEU A O 1
ATOM 1385 N N . VAL A 1 194 ? -11.629 59.774 20.481 1.00 28.22 194 VAL A N 1
ATOM 1386 C CA . VAL A 1 194 ? -12.697 60.055 21.438 1.00 28.09 194 VAL A CA 1
ATOM 1387 C C . VAL A 1 194 ? -14.063 60.282 20.784 1.00 29.16 194 VAL A C 1
ATOM 1388 O O . VAL A 1 194 ? -15.067 59.739 21.239 1.00 29.36 194 VAL A O 1
ATOM 1392 N N . THR A 1 195 ? -14.110 61.071 19.715 1.00 28.98 195 THR A N 1
ATOM 1393 C CA . THR A 1 195 ? -15.392 61.332 19.067 1.00 31.77 195 THR A CA 1
ATOM 1394 C C . THR A 1 195 ? -15.990 60.065 18.453 1.00 29.65 195 THR A C 1
ATOM 1395 O O . THR A 1 195 ? -17.194 59.847 18.540 1.00 28.98 195 THR A O 1
ATOM 1399 N N . ASN A 1 196 ? -15.155 59.233 17.834 1.00 28.95 196 ASN A N 1
ATOM 1400 C CA . ASN A 1 196 ? -15.641 57.991 17.230 1.00 28.11 196 ASN A CA 1
ATOM 1401 C C . ASN A 1 196 ? -16.335 57.126 18.264 1.00 28.07 196 ASN A C 1
ATOM 1402 O O . ASN A 1 196 ? -17.432 56.618 18.045 1.00 29.41 196 ASN A O 1
ATOM 1407 N N . LEU A 1 197 ? -15.675 56.973 19.402 1.00 29.83 197 LEU A N 1
ATOM 1408 C CA . LEU A 1 197 ? -16.172 56.154 20.490 1.00 31.23 197 LEU A CA 1
ATOM 1409 C C . LEU A 1 197 ? -17.414 56.719 21.166 1.00 32.55 197 LEU A C 1
ATOM 1410 O O . LEU A 1 197 ? -18.416 56.022 21.324 1.00 34.37 197 LEU A O 1
ATOM 1415 N N . LEU A 1 198 ? -17.341 57.978 21.571 1.00 31.92 198 LEU A N 1
ATOM 1416 C CA . LEU A 1 198 ? -18.454 58.627 22.241 1.00 34.73 198 LEU A CA 1
ATOM 1417 C C . LEU A 1 198 ? -19.664 58.825 21.335 1.00 35.73 198 LEU A C 1
ATOM 1418 O O . LEU A 1 198 ? -20.791 58.541 21.735 1.00 38.06 198 LEU A O 1
ATOM 1423 N N . ASP A 1 199 ? -19.431 59.292 20.111 1.00 36.19 199 ASP A N 1
ATOM 1424 C CA . ASP A 1 199 ? -20.526 59.553 19.181 1.00 37.20 199 ASP A CA 1
ATOM 1425 C C . ASP A 1 199 ? -20.893 58.396 18.248 1.00 37.61 199 ASP A C 1
ATOM 1426 O O . ASP A 1 199 ? -21.980 58.384 17.666 1.00 37.23 199 ASP A O 1
ATOM 1431 N N . GLY A 1 200 ? -20.001 57.421 18.112 1.00 36.36 200 GLY A N 1
ATOM 1432 C CA . GLY A 1 200 ? -20.277 56.306 17.222 1.00 35.03 200 GLY A CA 1
ATOM 1433 C C . GLY A 1 200 ? -19.896 56.715 15.812 1.00 34.64 200 GLY A C 1
ATOM 1434 O O . GLY A 1 200 ? -19.813 57.909 15.528 1.00 33.04 200 GLY A O 1
ATOM 1435 N N . VAL A 1 201 ? -19.667 55.743 14.928 1.00 35.66 201 VAL A N 1
ATOM 1436 C CA . VAL A 1 201 ? -19.274 56.044 13.555 1.00 34.41 201 VAL A CA 1
ATOM 1437 C C . VAL A 1 201 ? -20.347 55.757 12.506 1.00 36.60 201 VAL A C 1
ATOM 1438 O O . VAL A 1 201 ? -20.077 55.810 11.309 1.00 35.59 201 VAL A O 1
ATOM 1442 N N . CYS A 1 202 ? -21.559 55.448 12.956 1.00 39.69 202 CYS A N 1
ATOM 1443 C CA . CYS A 1 202 ? -22.667 55.184 12.043 1.00 43.65 202 CYS A CA 1
ATOM 1444 C C . CYS A 1 202 ? -23.605 56.384 12.004 1.00 45.15 202 CYS A C 1
ATOM 1445 O O . CYS A 1 202 ? -23.824 57.048 13.017 1.00 44.54 202 CYS A O 1
ATOM 1448 N N . PRO A 1 203 ? -24.173 56.674 10.826 1.00 48.36 203 PRO A N 1
ATOM 1449 C CA . PRO A 1 203 ? -25.090 57.802 10.655 1.00 49.27 203 PRO A CA 1
ATOM 1450 C C . PRO A 1 203 ? -26.192 57.795 11.704 1.00 50.97 203 PRO A C 1
ATOM 1451 O O . PRO A 1 203 ? -26.690 56.738 12.077 1.00 49.73 203 PRO A O 1
ATOM 1455 N N . ARG A 1 204 ? -26.561 58.981 12.175 1.00 54.97 204 ARG A N 1
ATOM 1456 C CA . ARG A 1 204 ? -27.595 59.128 13.194 1.00 59.04 204 ARG A CA 1
ATOM 1457 C C . ARG A 1 204 ? -27.090 58.669 14.560 1.00 60.38 204 ARG A C 1
ATOM 1458 O O . ARG A 1 204 ? -26.923 59.532 15.449 1.00 60.80 204 ARG A O 1
ATOM 1466 N N . GLU B 1 22 ? 12.197 35.065 -11.289 1.00 82.28 22 GLU B N 1
ATOM 1467 C CA . GLU B 1 22 ? 10.951 34.335 -11.661 1.00 82.99 22 GLU B CA 1
ATOM 1468 C C . GLU B 1 22 ? 9.941 34.339 -10.516 1.00 82.97 22 GLU B C 1
ATOM 1469 O O . GLU B 1 22 ? 10.072 35.101 -9.555 1.00 83.08 22 GLU B O 1
ATOM 1475 N N . GLU B 1 23 ? 8.933 33.481 -10.634 1.00 82.52 23 GLU B N 1
ATOM 1476 C CA . GLU B 1 23 ? 7.893 33.354 -9.621 1.00 81.41 23 GLU B CA 1
ATOM 1477 C C . GLU B 1 23 ? 8.356 32.355 -8.571 1.00 80.72 23 GLU B C 1
ATOM 1478 O O . GLU B 1 23 ? 7.614 32.004 -7.657 1.00 80.91 23 GLU B O 1
ATOM 1484 N N . VAL B 1 24 ? 9.596 31.901 -8.708 1.00 79.64 24 VAL B N 1
ATOM 1485 C CA . VAL B 1 24 ? 10.164 30.946 -7.766 1.00 78.81 24 VAL B CA 1
ATOM 1486 C C . VAL B 1 24 ? 10.024 31.465 -6.334 1.00 78.38 24 VAL B C 1
ATOM 1487 O O . VAL B 1 24 ? 10.080 30.694 -5.374 1.00 78.06 24 VAL B O 1
ATOM 1491 N N . ARG B 1 25 ? 9.840 32.776 -6.199 1.00 76.96 25 ARG B N 1
ATOM 1492 C CA . ARG B 1 25 ? 9.678 33.389 -4.888 1.00 75.91 25 ARG B CA 1
ATOM 1493 C C . ARG B 1 25 ? 8.458 32.776 -4.208 1.00 74.74 25 ARG B C 1
ATOM 1494 O O . ARG B 1 25 ? 8.289 32.885 -2.995 1.00 75.19 25 ARG B O 1
ATOM 1502 N N . ALA B 1 26 ? 7.618 32.117 -5.000 1.00 72.61 26 ALA B N 1
ATOM 1503 C CA . ALA B 1 26 ? 6.408 31.488 -4.492 1.00 70.38 26 ALA B CA 1
ATOM 1504 C C . ALA B 1 26 ? 6.708 30.244 -3.669 1.00 69.40 26 ALA B C 1
ATOM 1505 O O . ALA B 1 26 ? 6.263 30.127 -2.526 1.00 69.75 26 ALA B O 1
ATOM 1507 N N . GLU B 1 27 ? 7.451 29.308 -4.251 1.00 67.25 27 GLU B N 1
ATOM 1508 C CA . GLU B 1 27 ? 7.790 28.079 -3.546 1.00 65.62 27 GLU B CA 1
ATOM 1509 C C . GLU B 1 27 ? 8.432 28.364 -2.193 1.00 63.13 27 GLU B C 1
ATOM 1510 O O . GLU B 1 27 ? 8.167 27.667 -1.212 1.00 62.85 27 GLU B O 1
ATOM 1516 N N . VAL B 1 28 ? 9.274 29.391 -2.145 1.00 60.08 28 VAL B N 1
ATOM 1517 C CA . VAL B 1 28 ? 9.941 29.771 -0.909 1.00 57.64 28 VAL B CA 1
ATOM 1518 C C . VAL B 1 28 ? 8.905 30.239 0.109 1.00 56.02 28 VAL B C 1
ATOM 1519 O O . VAL B 1 28 ? 8.835 29.715 1.221 1.00 55.66 28 VAL B O 1
ATOM 1523 N N . LEU B 1 29 ? 8.096 31.218 -0.281 1.00 54.01 29 LEU B N 1
ATOM 1524 C CA . LEU B 1 29 ? 7.064 31.757 0.596 1.00 52.20 29 LEU B CA 1
ATOM 1525 C C . LEU B 1 29 ? 6.156 30.655 1.119 1.00 51.17 29 LEU B C 1
ATOM 1526 O O . LEU B 1 29 ? 5.802 30.631 2.298 1.00 50.90 29 LEU B O 1
ATOM 1531 N N . HIS B 1 30 ? 5.787 29.736 0.236 1.00 50.21 30 HIS B N 1
ATOM 1532 C CA . HIS B 1 30 ? 4.921 28.630 0.609 1.00 49.57 30 HIS B CA 1
ATOM 1533 C C . HIS B 1 30 ? 5.564 27.783 1.701 1.00 48.92 30 HIS B C 1
ATOM 1534 O O . HIS B 1 30 ? 4.923 27.437 2.696 1.00 48.45 30 HIS B O 1
ATOM 1541 N N . ALA B 1 31 ? 6.833 27.445 1.505 1.00 47.91 31 ALA B N 1
ATOM 1542 C CA . ALA B 1 31 ? 7.562 26.637 2.475 1.00 46.20 31 ALA B CA 1
ATOM 1543 C C . ALA B 1 31 ? 7.649 27.375 3.806 1.00 43.45 31 ALA B C 1
ATOM 1544 O O . ALA B 1 31 ? 7.375 26.805 4.858 1.00 44.10 31 ALA B O 1
ATOM 1546 N N . VAL B 1 32 ? 8.030 28.646 3.751 1.00 42.13 32 VAL B N 1
ATOM 1547 C CA . VAL B 1 32 ? 8.151 29.463 4.952 1.00 40.76 32 VAL B CA 1
ATOM 1548 C C . VAL B 1 32 ? 6.816 29.561 5.684 1.00 39.81 32 VAL B C 1
ATOM 1549 O O . VAL B 1 32 ? 6.763 29.465 6.908 1.00 37.63 32 VAL B O 1
ATOM 1553 N N . GLY B 1 33 ? 5.740 29.739 4.923 1.00 40.05 33 GLY B N 1
ATOM 1554 C CA . GLY B 1 33 ? 4.423 29.834 5.519 1.00 39.22 33 GLY B CA 1
ATOM 1555 C C . GLY B 1 33 ? 4.070 28.599 6.323 1.00 39.88 33 GLY B C 1
ATOM 1556 O O . GLY B 1 33 ? 3.621 28.705 7.463 1.00 37.26 33 GLY B O 1
ATOM 1557 N N . GLU B 1 34 ? 4.267 27.423 5.735 1.00 41.03 34 GLU B N 1
ATOM 1558 C CA . GLU B 1 34 ? 3.958 26.178 6.431 1.00 43.96 34 GLU B CA 1
ATOM 1559 C C . GLU B 1 34 ? 4.780 26.037 7.700 1.00 42.13 34 GLU B C 1
ATOM 1560 O O . GLU B 1 34 ? 4.275 25.597 8.732 1.00 42.68 34 GLU B O 1
ATOM 1566 N N . LEU B 1 35 ? 6.053 26.404 7.612 1.00 39.65 35 LEU B N 1
ATOM 1567 C CA . LEU B 1 35 ? 6.950 26.323 8.752 1.00 39.26 35 LEU B CA 1
ATOM 1568 C C . LEU B 1 35 ? 6.454 27.227 9.882 1.00 37.73 35 LEU B C 1
ATOM 1569 O O . LEU B 1 35 ? 6.285 26.781 11.016 1.00 38.48 35 LEU B O 1
ATOM 1574 N N . LEU B 1 36 ? 6.206 28.491 9.559 1.00 35.90 36 LEU B N 1
ATOM 1575 C CA . LEU B 1 36 ? 5.739 29.467 10.543 1.00 35.32 36 LEU B CA 1
ATOM 1576 C C . LEU B 1 36 ? 4.447 29.079 11.247 1.00 34.19 36 LEU B C 1
ATOM 1577 O O . LEU B 1 36 ? 4.322 29.244 12.457 1.00 31.40 36 LEU B O 1
ATOM 1582 N N . LEU B 1 37 ? 3.485 28.570 10.486 1.00 34.81 37 LEU B N 1
ATOM 1583 C CA . LEU B 1 37 ? 2.206 28.186 11.052 1.00 35.37 37 LEU B CA 1
ATOM 1584 C C . LEU B 1 37 ? 2.250 26.896 11.860 1.00 36.69 37 LEU B C 1
ATOM 1585 O O . LEU B 1 37 ? 1.324 26.604 12.615 1.00 35.21 37 LEU B O 1
ATOM 1590 N N . THR B 1 38 ? 3.319 26.120 11.716 1.00 38.11 38 THR B N 1
ATOM 1591 C CA . THR B 1 38 ? 3.421 24.882 12.485 1.00 40.64 38 THR B CA 1
ATOM 1592 C C . THR B 1 38 ? 4.436 24.959 13.625 1.00 41.79 38 THR B C 1
ATOM 1593 O O . THR B 1 38 ? 4.314 24.232 14.610 1.00 43.25 38 THR B O 1
ATOM 1597 N N . GLU B 1 39 ? 5.424 25.843 13.523 1.00 41.63 39 GLU B N 1
ATOM 1598 C 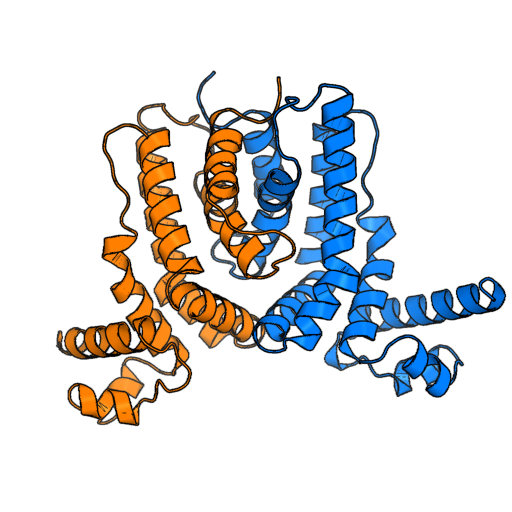CA . GLU B 1 39 ? 6.418 25.912 14.588 1.00 41.92 39 GLU B CA 1
ATOM 1599 C C . GLU B 1 39 ? 7.019 27.278 14.907 1.00 41.65 39 GLU B C 1
ATOM 1600 O O . GLU B 1 39 ? 8.009 27.368 15.637 1.00 44.13 39 GLU B O 1
ATOM 1606 N N . GLY B 1 40 ? 6.434 28.339 14.373 1.00 40.00 40 GLY B N 1
ATOM 1607 C CA . GLY B 1 40 ? 6.957 29.660 14.657 1.00 39.63 40 GLY B CA 1
ATOM 1608 C C . GLY B 1 40 ? 8.242 29.979 13.920 1.00 40.02 40 GLY B C 1
ATOM 1609 O O . GLY B 1 40 ? 8.575 29.342 12.921 1.00 40.62 40 GLY B O 1
ATOM 1610 N N . THR B 1 41 ? 8.979 30.958 14.433 1.00 40.95 41 THR B N 1
ATOM 1611 C CA . THR B 1 41 ? 10.218 31.409 13.812 1.00 43.24 41 THR B CA 1
ATOM 1612 C C . THR B 1 41 ? 11.506 30.888 14.436 1.00 44.73 41 THR B C 1
ATOM 1613 O O . THR B 1 41 ? 12.572 31.014 13.839 1.00 46.42 41 THR B O 1
ATOM 1617 N N . ALA B 1 42 ? 11.412 30.315 15.629 1.00 46.40 42 A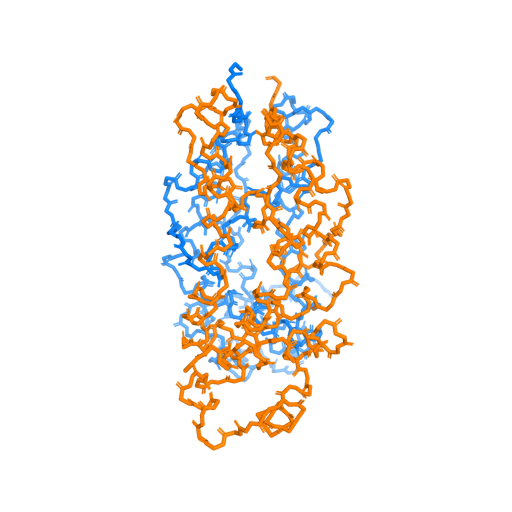LA B N 1
ATOM 1618 C CA . ALA B 1 42 ? 12.587 29.817 16.341 1.00 49.98 42 ALA B CA 1
ATOM 1619 C C . ALA B 1 42 ? 13.606 29.100 15.458 1.00 52.01 42 ALA B C 1
ATOM 1620 O O . ALA B 1 42 ? 14.795 29.415 15.502 1.00 52.40 42 ALA B O 1
ATOM 1622 N N . GLN B 1 43 ? 13.149 28.139 14.660 1.00 53.27 43 GLN B N 1
ATOM 1623 C CA . GLN B 1 43 ? 14.054 27.411 13.784 1.00 54.87 43 GLN B CA 1
ATOM 1624 C C . GLN B 1 43 ? 13.926 27.758 12.305 1.00 55.38 43 GLN B C 1
ATOM 1625 O O . GLN B 1 43 ? 14.113 26.905 11.438 1.00 55.76 43 GLN B O 1
ATOM 1631 N N . LEU B 1 44 ? 13.605 29.014 12.019 1.00 55.70 44 LEU B N 1
ATOM 1632 C CA . LEU B 1 44 ? 13.488 29.467 10.639 1.00 56.04 44 LEU B CA 1
ATOM 1633 C C . LEU B 1 44 ? 14.864 29.958 10.188 1.00 56.74 44 LEU B C 1
ATOM 1634 O O . LEU B 1 44 ? 15.252 31.091 10.475 1.00 56.26 44 LEU B O 1
ATOM 1639 N N . THR B 1 45 ? 15.604 29.100 9.492 1.00 57.17 45 THR B N 1
ATOM 1640 C CA . THR B 1 45 ? 16.936 29.463 9.019 1.00 57.79 45 THR B CA 1
ATOM 1641 C C . THR B 1 45 ? 17.027 29.436 7.499 1.00 57.93 45 THR B C 1
ATOM 1642 O O . THR B 1 45 ? 16.314 28.682 6.840 1.00 57.13 45 THR B O 1
ATOM 1646 N N . PHE B 1 46 ? 17.903 30.273 6.951 1.00 59.96 46 PHE B N 1
ATOM 1647 C CA . PHE B 1 46 ? 18.105 30.339 5.509 1.00 61.96 46 PHE B CA 1
ATOM 1648 C C . PHE B 1 46 ? 18.520 28.966 4.986 1.00 62.57 46 PHE B C 1
ATOM 1649 O O . PHE B 1 46 ? 18.060 28.522 3.932 1.00 62.30 46 PHE B O 1
ATOM 1657 N N . GLU B 1 47 ? 19.392 28.300 5.737 1.00 62.78 47 GLU B N 1
ATOM 1658 C CA . GLU B 1 47 ? 19.881 26.977 5.371 1.00 62.98 47 GLU B CA 1
ATOM 1659 C C . GLU B 1 47 ? 18.704 26.032 5.165 1.00 62.23 47 GLU B C 1
ATOM 1660 O O . GLU B 1 47 ? 18.495 25.504 4.071 1.00 63.09 47 GLU B O 1
ATOM 1666 N N . ARG B 1 48 ? 17.936 25.826 6.230 1.00 60.43 48 ARG B N 1
ATOM 1667 C CA . ARG B 1 48 ? 16.779 24.942 6.191 1.00 59.47 48 ARG B CA 1
ATOM 1668 C C . ARG B 1 48 ? 15.811 25.298 5.066 1.00 60.24 48 ARG B C 1
ATOM 1669 O O . ARG B 1 48 ? 15.390 24.428 4.302 1.00 60.22 48 ARG B O 1
ATOM 1677 N N . VAL B 1 49 ? 15.452 26.575 4.974 1.00 60.79 49 VAL B N 1
ATOM 1678 C CA . VAL B 1 49 ? 14.535 27.027 3.935 1.00 62.62 49 VAL B CA 1
ATOM 1679 C C . VAL B 1 49 ? 15.115 26.689 2.567 1.00 63.97 49 VAL B C 1
ATOM 1680 O O . VAL B 1 49 ? 14.396 26.264 1.664 1.00 64.19 49 VAL B O 1
ATOM 1684 N N . ALA B 1 50 ? 16.424 26.872 2.432 1.00 65.43 50 ALA B N 1
ATOM 1685 C CA . ALA B 1 50 ? 17.123 26.599 1.183 1.00 67.67 50 ALA B CA 1
ATOM 1686 C C . ALA B 1 50 ? 16.989 25.151 0.722 1.00 68.79 50 ALA B C 1
ATOM 1687 O O . ALA B 1 50 ? 17.037 24.879 -0.475 1.00 70.41 50 ALA B O 1
ATOM 1689 N N . ARG B 1 51 ? 16.818 24.223 1.662 1.00 69.91 51 ARG B N 1
ATOM 1690 C CA . ARG B 1 51 ? 16.686 22.809 1.316 1.00 70.36 51 ARG B CA 1
ATOM 1691 C C . ARG B 1 51 ? 15.250 22.381 1.068 1.00 71.77 51 ARG B C 1
ATOM 1692 O O . ARG B 1 51 ? 14.919 21.888 -0.011 1.00 72.85 51 ARG B O 1
ATOM 1700 N N . VAL B 1 52 ? 14.405 22.562 2.076 1.00 71.99 52 VAL B N 1
ATOM 1701 C CA . VAL B 1 52 ? 13.002 22.183 1.986 1.00 71.75 52 VAL B CA 1
ATOM 1702 C C . VAL B 1 52 ? 12.352 22.679 0.699 1.00 71.99 52 VAL B C 1
ATOM 1703 O O . VAL B 1 52 ? 11.404 22.072 0.202 1.00 72.37 52 VAL B O 1
ATOM 1707 N N . SER B 1 53 ? 12.872 23.774 0.154 1.00 72.29 53 SER B N 1
ATOM 1708 C CA . SER B 1 53 ? 12.320 24.345 -1.069 1.00 73.48 53 SER B CA 1
ATOM 1709 C C . SER B 1 53 ? 13.164 24.066 -2.309 1.00 74.42 53 SER B C 1
ATOM 1710 O O . SER B 1 53 ? 13.077 22.988 -2.902 1.00 73.89 53 SER B O 1
ATOM 1713 N N . GLY B 1 54 ? 13.974 25.050 -2.693 1.00 74.80 54 GLY B N 1
ATOM 1714 C CA . GLY B 1 54 ? 14.812 24.910 -3.867 1.00 75.60 54 GLY B CA 1
ATOM 1715 C C . GLY B 1 54 ? 16.289 25.153 -3.626 1.00 76.77 54 GLY B C 1
ATOM 1716 O O . GLY B 1 54 ? 17.015 24.241 -3.232 1.00 76.59 54 GLY B O 1
ATOM 1717 N N . VAL B 1 55 ? 16.737 26.384 -3.855 1.00 77.58 55 VAL B N 1
ATOM 1718 C CA . VAL B 1 55 ? 18.149 26.718 -3.688 1.00 79.07 55 VAL B CA 1
ATOM 1719 C C . VAL B 1 55 ? 18.421 28.083 -3.056 1.00 79.37 55 VAL B C 1
ATOM 1720 O O . VAL B 1 55 ? 17.744 29.067 -3.349 1.00 79.19 55 VAL B O 1
ATOM 1724 N N . SER B 1 56 ? 19.426 28.118 -2.184 1.00 80.02 56 SER B N 1
ATOM 1725 C CA . SER B 1 56 ? 19.836 29.339 -1.499 1.00 81.90 56 SER B CA 1
ATOM 1726 C C . SER B 1 56 ? 20.607 30.228 -2.467 1.00 82.99 56 SER B C 1
ATOM 1727 O O . SER B 1 56 ? 20.130 31.286 -2.866 1.00 82.45 56 SER B O 1
ATOM 1730 N N . LYS B 1 57 ? 21.801 29.772 -2.835 1.00 85.22 57 LYS B N 1
ATOM 1731 C CA . LYS B 1 57 ? 22.688 30.474 -3.763 1.00 86.95 57 LYS B CA 1
ATOM 1732 C C . LYS B 1 57 ? 22.593 31.996 -3.710 1.00 87.40 57 LYS B C 1
ATOM 1733 O O . LYS B 1 57 ? 22.301 32.639 -4.721 1.00 87.86 57 LYS B O 1
ATOM 1739 N N . THR B 1 58 ? 22.841 32.568 -2.534 1.00 86.92 58 THR B N 1
ATOM 1740 C CA . THR B 1 58 ? 22.795 34.017 -2.351 1.00 85.59 58 THR B CA 1
ATOM 1741 C C . THR B 1 58 ? 21.435 34.599 -2.744 1.00 84.50 58 THR B C 1
ATOM 1742 O O . THR B 1 58 ? 21.168 35.783 -2.536 1.00 84.06 58 THR B O 1
ATOM 1746 N N . THR B 1 59 ? 20.578 33.752 -3.306 1.00 83.17 59 THR B N 1
ATOM 1747 C CA . THR B 1 59 ? 19.243 34.155 -3.734 1.00 82.53 59 THR B CA 1
ATOM 1748 C C . THR B 1 59 ? 18.437 34.719 -2.571 1.00 81.44 59 THR B C 1
ATOM 1749 O O . THR B 1 59 ? 18.116 35.909 -2.540 1.00 80.46 59 THR B O 1
ATOM 1753 N N . LEU B 1 60 ? 18.115 33.849 -1.619 1.00 80.44 60 LEU B N 1
ATOM 1754 C CA . LEU B 1 60 ? 17.338 34.231 -0.447 1.00 79.84 60 LEU B CA 1
ATOM 1755 C C . LEU B 1 60 ? 17.872 35.523 0.159 1.00 79.96 60 LEU B C 1
ATOM 1756 O O . LEU B 1 60 ? 17.108 36.361 0.641 1.00 80.19 60 LEU B O 1
ATOM 1761 N N . TYR B 1 61 ? 19.189 35.678 0.115 1.00 79.80 61 TYR B N 1
ATOM 1762 C CA . TYR B 1 61 ? 19.856 36.849 0.663 1.00 79.54 61 TYR B CA 1
ATOM 1763 C C . TYR B 1 61 ? 19.578 38.100 -0.165 1.00 78.87 61 TYR B C 1
ATOM 1764 O O . TYR B 1 61 ? 19.508 39.209 0.368 1.00 78.62 61 TYR B O 1
ATOM 1773 N N . LYS B 1 62 ? 19.420 37.916 -1.471 1.00 78.00 62 LYS B N 1
ATOM 1774 C CA . LYS B 1 62 ? 19.136 39.032 -2.362 1.00 76.82 62 LYS B CA 1
ATOM 1775 C C . LYS B 1 62 ? 17.680 39.455 -2.190 1.00 75.44 62 LYS B C 1
ATOM 1776 O O . LYS B 1 62 ? 17.380 40.645 -2.080 1.00 75.52 62 LYS B O 1
ATOM 1782 N N . TRP B 1 63 ? 16.782 38.473 -2.161 1.00 73.70 63 TRP B N 1
ATOM 1783 C CA . TRP B 1 63 ? 15.354 38.738 -1.997 1.00 71.53 63 TRP B CA 1
ATOM 1784 C C . TRP B 1 63 ? 15.040 39.181 -0.571 1.00 68.14 63 TRP B C 1
ATOM 1785 O O . TRP B 1 63 ? 14.339 40.170 -0.354 1.00 66.87 63 TRP B O 1
ATOM 1796 N N . TRP B 1 64 ? 15.563 38.429 0.394 1.00 64.39 64 TRP B N 1
ATOM 1797 C CA . TRP B 1 64 ? 15.325 38.695 1.808 1.00 60.10 64 TRP B CA 1
ATOM 1798 C C . TRP B 1 64 ? 16.622 38.907 2.577 1.00 58.87 64 TRP B C 1
ATOM 1799 O O . TRP B 1 64 ? 17.343 37.956 2.876 1.00 59.04 64 TRP B O 1
ATOM 1810 N N . PRO B 1 65 ? 16.927 40.167 2.921 1.00 58.32 65 PRO B N 1
ATOM 1811 C CA . PRO B 1 65 ? 18.137 40.546 3.658 1.00 57.68 65 PRO B CA 1
ATOM 1812 C C . PRO B 1 65 ? 18.231 40.064 5.109 1.00 57.54 65 PRO B C 1
ATOM 1813 O O . PRO B 1 65 ? 19.300 40.131 5.720 1.00 57.59 65 PRO B O 1
ATOM 1817 N N . SER B 1 66 ? 17.129 39.573 5.666 1.00 55.87 66 SER B N 1
ATOM 1818 C CA . SER B 1 66 ? 17.160 39.095 7.042 1.00 54.38 66 SER B CA 1
ATOM 1819 C C . SER B 1 66 ? 16.167 37.973 7.306 1.00 53.55 66 SER B C 1
ATOM 1820 O O . SER B 1 66 ? 15.356 37.618 6.449 1.00 53.99 66 SER B O 1
ATOM 1823 N N . LYS B 1 67 ? 16.254 37.404 8.502 1.00 51.58 67 LYS B N 1
ATOM 1824 C CA . LYS B 1 67 ? 15.354 36.337 8.905 1.00 50.09 67 LYS B CA 1
ATOM 1825 C C . LYS B 1 67 ? 13.975 36.950 9.104 1.00 46.59 67 LYS B C 1
ATOM 1826 O O . LYS B 1 67 ? 12.962 36.337 8.782 1.00 46.36 67 LYS B O 1
ATOM 1832 N N . GLY B 1 68 ? 13.956 38.168 9.637 1.00 44.55 68 GLY B N 1
ATOM 1833 C CA . GLY B 1 68 ? 12.706 38.865 9.871 1.00 42.68 68 GLY B CA 1
ATOM 1834 C C . GLY B 1 68 ? 11.989 39.175 8.571 1.00 42.71 68 GLY B C 1
ATOM 1835 O O . GLY B 1 68 ? 10.774 39.020 8.476 1.00 42.76 68 GLY B O 1
ATOM 1836 N N . ALA B 1 69 ? 12.740 39.612 7.566 1.00 41.33 69 ALA B N 1
ATOM 1837 C CA . ALA B 1 69 ? 12.160 39.932 6.270 1.00 40.74 69 ALA B CA 1
ATOM 1838 C C . ALA B 1 69 ? 11.497 38.687 5.699 1.00 40.49 69 ALA B C 1
ATOM 1839 O O . ALA B 1 69 ? 10.330 38.715 5.301 1.00 41.63 69 ALA B O 1
ATOM 1841 N N . LEU B 1 70 ? 12.246 37.591 5.666 1.00 39.22 70 LEU B N 1
ATOM 1842 C CA . LEU B 1 70 ? 11.727 36.332 5.155 1.00 37.58 70 LEU B CA 1
ATOM 1843 C C . LEU B 1 70 ? 10.483 35.901 5.946 1.00 36.32 70 LEU B C 1
ATOM 1844 O O . LEU B 1 70 ? 9.486 35.465 5.368 1.00 34.64 70 LEU B O 1
ATOM 1849 N N . ALA B 1 71 ? 10.549 36.022 7.269 1.00 34.60 71 ALA B N 1
ATOM 1850 C CA . ALA B 1 71 ? 9.429 35.648 8.128 1.00 34.31 71 ALA B CA 1
ATOM 1851 C C . ALA B 1 71 ? 8.190 36.480 7.819 1.00 33.83 71 ALA B C 1
ATOM 1852 O O . ALA B 1 71 ? 7.101 35.937 7.644 1.00 34.45 71 ALA B O 1
ATOM 1854 N N . LEU B 1 72 ? 8.366 37.797 7.755 1.00 34.42 72 LEU B N 1
ATOM 1855 C CA . LEU B 1 72 ? 7.269 38.723 7.472 1.00 35.23 72 LEU B CA 1
ATOM 1856 C C . LEU B 1 72 ? 6.598 38.422 6.134 1.00 36.37 72 LEU B C 1
ATOM 1857 O O . LEU B 1 72 ? 5.372 38.289 6.052 1.00 38.06 72 LEU B O 1
ATOM 1862 N N . ASP B 1 73 ? 7.410 38.320 5.087 1.00 36.98 73 ASP B N 1
ATOM 1863 C CA . ASP B 1 73 ? 6.907 38.053 3.747 1.00 36.32 73 ASP B CA 1
ATOM 1864 C C . ASP B 1 73 ? 6.152 36.733 3.724 1.00 35.48 73 ASP B C 1
ATOM 1865 O O . ASP B 1 73 ? 5.018 36.664 3.253 1.00 35.13 73 ASP B O 1
ATOM 1870 N N . GLY B 1 74 ? 6.784 35.688 4.244 1.00 34.59 74 GLY B N 1
ATOM 1871 C CA . GLY B 1 74 ? 6.143 34.388 4.282 1.00 32.51 74 GLY B CA 1
ATOM 1872 C C . GLY B 1 74 ? 4.888 34.391 5.138 1.00 32.92 74 GLY B C 1
ATOM 1873 O O . GLY B 1 74 ? 3.922 33.699 4.823 1.00 33.85 74 GLY B O 1
ATOM 1874 N N . TYR B 1 75 ? 4.884 35.164 6.221 1.00 30.23 75 TYR B N 1
ATOM 1875 C CA . TYR B 1 75 ? 3.710 35.210 7.085 1.00 30.68 75 TYR B CA 1
ATOM 1876 C C . TYR B 1 75 ? 2.518 35.889 6.412 1.00 30.03 75 TYR B C 1
ATOM 1877 O O . TYR B 1 75 ? 1.401 35.378 6.451 1.00 29.95 75 TYR B O 1
ATOM 1886 N N . PHE B 1 76 ? 2.761 37.050 5.813 1.00 30.70 76 PHE B N 1
ATOM 1887 C CA . PHE B 1 76 ? 1.712 37.804 5.140 1.00 31.31 76 PHE B CA 1
ATOM 1888 C C . PHE B 1 76 ? 0.922 36.919 4.191 1.00 32.23 76 PHE B C 1
ATOM 1889 O O . PHE B 1 76 ? -0.308 36.856 4.256 1.00 32.42 76 PHE B O 1
ATOM 1897 N N . HIS B 1 77 ? 1.641 36.236 3.307 1.00 33.43 77 HIS B N 1
A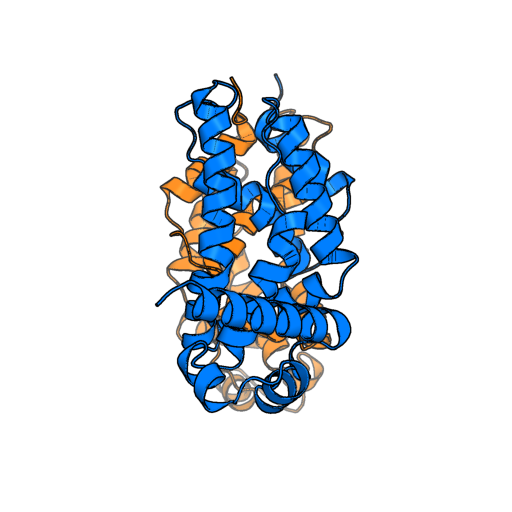TOM 1898 C CA . HIS B 1 77 ? 1.022 35.367 2.314 1.00 34.23 77 HIS B CA 1
ATOM 1899 C C . HIS B 1 77 ? 0.378 34.122 2.909 1.00 34.48 77 HIS B C 1
ATOM 1900 O O . HIS B 1 77 ? -0.542 33.552 2.324 1.00 33.13 77 HIS B O 1
ATOM 1907 N N . ALA B 1 78 ? 0.852 33.706 4.078 1.00 34.77 78 ALA B N 1
ATOM 1908 C CA . ALA B 1 78 ? 0.305 32.529 4.734 1.00 34.74 78 ALA B CA 1
ATOM 1909 C C . ALA B 1 78 ? -1.096 32.765 5.294 1.00 34.23 78 ALA B C 1
ATOM 1910 O O . ALA B 1 78 ? -1.907 31.845 5.340 1.00 36.22 78 ALA B O 1
ATOM 1912 N N . VAL B 1 79 ? -1.388 33.990 5.719 1.00 33.88 79 VAL B N 1
ATOM 1913 C CA . VAL B 1 79 ? -2.701 34.283 6.291 1.00 34.47 79 VAL B CA 1
ATOM 1914 C C . VAL B 1 79 ? -3.571 35.198 5.431 1.00 35.58 79 VAL B C 1
ATOM 1915 O O . VAL B 1 79 ? -4.704 35.504 5.797 1.00 35.44 79 VAL B O 1
ATOM 1919 N N . GLU B 1 80 ? -3.039 35.622 4.289 1.00 36.95 80 GLU B N 1
ATOM 1920 C CA . GLU B 1 80 ? -3.744 36.517 3.378 1.00 39.34 80 GLU B CA 1
ATOM 1921 C C . GLU B 1 80 ? -5.199 36.136 3.106 1.00 39.55 80 GLU B C 1
ATOM 1922 O O . GLU B 1 80 ? -6.096 36.971 3.237 1.00 39.52 80 GLU B O 1
ATOM 1928 N N . ASP B 1 81 ? -5.433 34.882 2.729 1.00 37.98 81 ASP B N 1
ATOM 1929 C CA . ASP B 1 81 ? -6.784 34.421 2.423 1.00 39.18 81 ASP B CA 1
ATOM 1930 C C . ASP B 1 81 ? -7.693 34.304 3.645 1.00 38.06 81 ASP B C 1
ATOM 1931 O O . ASP B 1 81 ? -8.855 34.705 3.602 1.00 38.46 81 ASP B O 1
ATOM 1936 N N . THR B 1 82 ? -7.171 33.746 4.730 1.00 36.42 82 THR B N 1
ATOM 1937 C CA . THR B 1 82 ? -7.952 33.598 5.949 1.00 35.72 82 THR B CA 1
ATOM 1938 C C . THR B 1 82 ? -8.396 34.964 6.470 1.00 34.56 82 THR B C 1
ATOM 1939 O O . THR B 1 82 ? -9.488 35.101 7.029 1.00 32.60 82 THR B O 1
ATOM 1943 N N . LEU B 1 83 ? -7.548 35.973 6.279 1.00 32.80 83 LEU B N 1
ATOM 1944 C CA . LEU B 1 83 ? -7.840 37.313 6.772 1.00 33.35 83 LEU B CA 1
ATOM 1945 C C . LEU B 1 83 ? -8.514 38.251 5.779 1.00 33.24 83 LEU B C 1
ATOM 1946 O O . LEU B 1 83 ? -8.750 39.418 6.097 1.00 31.63 83 LEU B O 1
ATOM 1951 N N . ALA B 1 84 ? -8.830 37.754 4.587 1.00 32.90 84 ALA B N 1
ATOM 1952 C CA . ALA B 1 84 ? -9.488 38.592 3.585 1.00 34.09 84 ALA B CA 1
ATOM 1953 C C . ALA B 1 84 ? -10.825 39.075 4.140 1.00 33.70 84 ALA B C 1
ATOM 1954 O O . ALA B 1 84 ? -11.480 38.365 4.907 1.00 35.66 84 ALA B O 1
ATOM 1956 N N . PHE B 1 85 ? -11.227 40.280 3.751 1.00 34.45 85 PHE B N 1
ATOM 1957 C CA . PHE B 1 85 ? -12.483 40.857 4.221 1.00 36.41 85 PHE B CA 1
ATOM 1958 C C . PHE B 1 85 ? -13.721 40.416 3.447 1.00 38.75 85 PHE B C 1
ATOM 1959 O O . PHE B 1 85 ? -13.740 40.408 2.213 1.00 38.55 85 PHE B O 1
ATOM 1967 N N . PRO B 1 86 ? -14.776 40.030 4.169 1.00 41.41 86 PRO B N 1
ATOM 1968 C CA . PRO B 1 86 ? -15.975 39.620 3.443 1.00 43.15 86 PRO B CA 1
ATOM 1969 C C . PRO B 1 86 ? -16.651 40.924 3.030 1.00 44.89 86 PRO B C 1
ATOM 1970 O O . PRO B 1 86 ? -16.325 41.991 3.557 1.00 44.74 86 PRO B O 1
ATOM 1974 N N . ASP B 1 87 ? -17.570 40.854 2.078 1.00 46.81 87 ASP B N 1
ATOM 1975 C CA . ASP B 1 87 ? -18.292 42.043 1.658 1.00 47.77 87 ASP B CA 1
ATOM 1976 C C . ASP B 1 87 ? -19.679 41.615 1.237 1.00 48.17 87 ASP B C 1
ATOM 1977 O O . ASP B 1 87 ? -19.988 41.543 0.050 1.00 48.37 87 ASP B O 1
ATOM 1982 N N . THR B 1 88 ? -20.507 41.316 2.230 1.00 48.36 88 THR B N 1
ATOM 1983 C CA . THR B 1 88 ? -21.871 40.882 1.998 1.00 49.05 88 THR B CA 1
ATOM 1984 C C . THR B 1 88 ? -22.832 42.060 2.119 1.00 48.46 88 THR B C 1
ATOM 1985 O O . THR B 1 88 ? -24.043 41.875 2.219 1.00 48.48 88 THR B O 1
ATOM 1989 N N . GLY B 1 89 ? -22.281 43.270 2.121 1.00 48.67 89 GLY B N 1
ATOM 1990 C CA . GLY B 1 89 ? -23.110 44.457 2.226 1.00 49.18 89 GLY B CA 1
ATOM 1991 C C . GLY B 1 89 ? -23.345 44.995 3.631 1.00 49.43 89 GLY B C 1
ATOM 1992 O O . GLY B 1 89 ? -23.820 46.123 3.780 1.00 50.47 89 GLY B O 1
ATOM 1993 N N . ASP B 1 90 ? -23.038 44.206 4.660 1.00 46.84 90 ASP B N 1
ATOM 1994 C CA . ASP B 1 90 ? -23.228 44.658 6.039 1.00 45.33 90 ASP B CA 1
ATOM 1995 C C . ASP B 1 90 ? -21.900 44.778 6.782 1.00 43.06 90 ASP B C 1
ATOM 1996 O O . ASP B 1 90 ? -21.288 43.776 7.151 1.00 41.76 90 ASP B O 1
ATOM 2001 N N . VAL B 1 91 ? -21.470 46.019 6.995 1.00 41.20 91 VAL B N 1
ATOM 2002 C CA . VAL B 1 91 ? -20.210 46.307 7.668 1.00 38.06 91 VAL B CA 1
ATOM 2003 C C . VAL B 1 91 ? -20.125 45.671 9.054 1.00 36.19 91 VAL B C 1
ATOM 2004 O O . VAL B 1 91 ? -19.093 45.111 9.412 1.00 35.13 91 VAL B O 1
ATOM 2008 N N . ARG B 1 92 ? -21.200 45.741 9.830 1.00 34.23 92 ARG B N 1
ATOM 2009 C CA . ARG B 1 92 ? -21.178 45.151 11.163 1.00 36.04 92 ARG B CA 1
ATOM 2010 C C . ARG B 1 92 ? -20.839 43.665 11.102 1.00 36.70 92 ARG B C 1
ATOM 2011 O O . ARG B 1 92 ? -19.907 43.204 11.761 1.00 36.48 92 ARG B O 1
ATOM 2019 N N . ALA B 1 93 ? -21.602 42.921 10.305 1.00 35.17 93 ALA B N 1
ATOM 2020 C CA . ALA B 1 93 ? -21.398 41.484 10.163 1.00 34.99 93 ALA B CA 1
ATOM 2021 C C . ALA B 1 93 ? -20.037 41.114 9.576 1.00 32.95 93 ALA B C 1
ATOM 2022 O O . ALA B 1 93 ? -19.399 40.170 10.030 1.00 34.20 93 ALA B O 1
ATOM 2024 N N . ASP B 1 94 ? -19.602 41.850 8.561 1.00 31.81 94 ASP B N 1
ATOM 2025 C CA . ASP B 1 94 ? -18.329 41.567 7.908 1.00 32.79 94 ASP B CA 1
ATOM 2026 C C . ASP B 1 94 ? -17.122 41.891 8.793 1.00 34.50 94 ASP B C 1
ATOM 2027 O O . ASP B 1 94 ? -16.106 41.191 8.761 1.00 34.61 94 ASP B O 1
ATOM 2032 N N . LEU B 1 95 ? -17.241 42.959 9.576 1.00 33.18 95 LEU B N 1
ATOM 2033 C CA . LEU B 1 95 ? -16.185 43.383 10.482 1.00 33.97 95 LEU B CA 1
ATOM 2034 C C . LEU B 1 95 ? -16.051 42.326 11.571 1.00 32.63 95 LEU B C 1
ATOM 2035 O O . LEU B 1 95 ? -14.950 41.916 11.924 1.00 31.17 95 LEU B O 1
ATOM 2040 N N . LEU B 1 96 ? -17.189 41.881 12.087 1.00 33.19 96 LEU B N 1
ATOM 2041 C CA . LEU B 1 96 ? -17.217 40.863 13.121 1.00 35.14 96 LEU B CA 1
ATOM 2042 C C . LEU B 1 96 ? -16.569 39.583 12.581 1.00 35.64 96 LEU B C 1
ATOM 2043 O O . LEU B 1 96 ? -15.755 38.946 13.255 1.00 35.14 96 LEU B O 1
ATOM 2048 N N . ALA B 1 97 ? -16.929 39.223 11.352 1.00 35.26 97 ALA B N 1
ATOM 2049 C CA . ALA B 1 97 ? -16.402 38.027 10.701 1.00 34.79 97 ALA B CA 1
ATOM 2050 C C . ALA B 1 97 ? -14.888 38.087 10.528 1.00 33.54 97 ALA B C 1
ATOM 2051 O O . ALA B 1 97 ? -14.180 37.134 10.846 1.00 33.40 97 ALA B O 1
ATOM 2053 N N . GLN B 1 98 ? -14.394 39.206 10.014 1.00 31.95 98 GLN B N 1
ATOM 2054 C CA . GLN B 1 98 ? -12.960 39.362 9.801 1.00 31.70 98 GLN B CA 1
ATOM 2055 C C . GLN B 1 98 ? -12.201 39.407 11.137 1.00 31.00 98 GLN B C 1
ATOM 2056 O O . GLN B 1 98 ? -11.186 38.733 11.297 1.00 31.29 98 GLN B O 1
ATOM 2062 N N . LEU B 1 99 ? -12.693 40.191 12.092 1.00 30.88 99 LEU B N 1
ATOM 2063 C CA . LEU B 1 99 ? -12.044 40.278 13.396 1.00 31.87 99 LEU B CA 1
ATOM 2064 C C . LEU B 1 99 ? -11.974 38.909 14.074 1.00 30.91 99 LEU B C 1
ATOM 2065 O O . LEU B 1 99 ? -10.972 38.576 14.696 1.00 30.50 99 LEU B O 1
ATOM 2070 N N . ARG B 1 100 ? -13.035 38.118 13.960 1.00 29.99 100 ARG B N 1
ATOM 2071 C CA . ARG B 1 100 ? -13.029 36.791 14.566 1.00 30.46 100 ARG B CA 1
ATOM 2072 C C . ARG B 1 100 ? -12.015 35.878 13.887 1.00 30.03 100 ARG B C 1
ATOM 2073 O O . ARG B 1 100 ? -11.379 35.066 14.549 1.00 30.29 100 ARG B O 1
ATOM 2081 N N . ALA B 1 101 ? -11.854 36.007 12.573 1.00 27.16 101 ALA B N 1
ATOM 2082 C CA . ALA B 1 101 ? -10.856 35.195 11.883 1.00 29.03 101 ALA B CA 1
ATOM 2083 C C . ALA B 1 101 ? -9.480 35.695 12.344 1.00 28.66 101 ALA B C 1
ATOM 2084 O O . ALA B 1 101 ? -8.550 34.914 12.543 1.00 29.01 101 ALA B O 1
ATOM 2086 N N . PHE B 1 102 ? -9.369 37.007 12.515 1.00 27.71 102 PHE B N 1
ATOM 2087 C CA . PHE B 1 102 ? -8.123 37.622 12.949 1.00 28.72 102 PHE B CA 1
ATOM 2088 C C . PHE B 1 102 ? -7.711 37.142 14.338 1.00 29.14 102 PHE B C 1
ATOM 2089 O O . PHE B 1 102 ? -6.552 36.775 14.555 1.00 27.99 102 PHE B O 1
ATOM 2097 N N . THR B 1 103 ? -8.654 37.136 15.277 1.00 30.25 103 THR B N 1
ATOM 2098 C CA . THR B 1 103 ? -8.343 36.705 16.636 1.00 34.39 103 THR B CA 1
ATOM 2099 C C . THR B 1 103 ? -8.035 35.209 16.708 1.00 33.14 103 THR B C 1
ATOM 2100 O O . THR B 1 103 ? -7.266 34.774 17.565 1.00 34.17 103 THR B O 1
ATOM 2104 N N . HIS B 1 104 ? -8.623 34.424 15.809 1.00 32.27 104 HIS B N 1
ATOM 2105 C CA . HIS B 1 104 ? -8.347 32.987 15.773 1.00 32.44 104 HIS B CA 1
ATOM 2106 C C . HIS B 1 104 ? -6.880 32.784 15.361 1.00 32.42 104 HIS B C 1
ATOM 2107 O O . HIS B 1 104 ? -6.161 31.977 15.949 1.00 31.27 104 HIS B O 1
ATOM 2114 N N . VAL B 1 105 ? -6.440 33.524 14.349 1.00 30.62 105 VAL B N 1
ATOM 2115 C CA . VAL B 1 105 ? -5.058 33.431 13.887 1.00 29.65 105 VAL B CA 1
ATOM 2116 C C . VAL B 1 105 ? -4.094 33.938 14.960 1.00 29.35 105 VAL B C 1
ATOM 2117 O O . VAL B 1 105 ? -3.069 33.314 15.232 1.00 27.81 105 VAL B O 1
ATOM 2121 N N . MET B 1 106 ? -4.435 35.068 15.571 1.00 28.54 106 MET B N 1
ATOM 2122 C CA . MET B 1 106 ? -3.591 35.659 16.598 1.00 29.12 106 MET B CA 1
ATOM 2123 C C . MET B 1 106 ? -3.545 34.904 17.925 1.00 29.14 106 MET B C 1
ATOM 2124 O O . MET B 1 106 ? -2.546 34.993 18.635 1.00 31.33 106 MET B O 1
ATOM 2129 N N . THR B 1 107 ? -4.602 34.164 18.261 1.00 28.22 107 THR B N 1
ATOM 2130 C CA . THR B 1 107 ? -4.637 33.443 19.537 1.00 29.16 107 THR B CA 1
ATOM 2131 C C . THR B 1 107 ? -4.658 31.917 19.461 1.00 29.01 107 THR B C 1
ATOM 2132 O O . THR B 1 107 ? -4.513 31.251 20.481 1.00 29.31 107 THR B O 1
ATOM 2136 N N . ARG B 1 108 ? -4.833 31.353 18.271 1.00 29.25 108 ARG B N 1
ATOM 2137 C CA . ARG B 1 108 ? -4.869 29.901 18.155 1.00 30.91 108 ARG B CA 1
ATOM 2138 C C . ARG B 1 108 ? -3.785 29.282 17.278 1.00 29.60 108 ARG B C 1
ATOM 2139 O O . ARG B 1 108 ? -3.633 28.057 17.247 1.00 30.07 108 ARG B O 1
ATOM 2147 N N . THR B 1 109 ? -3.045 30.121 16.560 1.00 27.47 109 THR B N 1
ATOM 2148 C CA . THR B 1 109 ? -1.946 29.655 15.721 1.00 25.77 109 THR B CA 1
ATOM 2149 C C . THR B 1 109 ? -0.734 30.428 16.221 1.00 26.59 109 THR B C 1
ATOM 2150 O O . THR B 1 109 ? -0.866 31.267 17.107 1.00 26.33 109 THR B O 1
ATOM 2154 N N . PRO B 1 110 ? 0.462 30.152 15.674 1.00 25.82 110 PRO B N 1
ATOM 2155 C CA . PRO B 1 110 ? 1.661 30.873 16.121 1.00 26.33 110 PRO B CA 1
ATOM 2156 C C . PRO B 1 110 ? 1.707 32.343 15.672 1.00 28.42 110 PRO B C 1
ATOM 2157 O O . PRO B 1 110 ? 2.592 33.106 16.088 1.00 26.37 110 PRO B O 1
ATOM 2161 N N . GLY B 1 111 ? 0.757 32.731 14.820 1.00 28.37 111 GLY B N 1
ATOM 2162 C CA . GLY B 1 111 ? 0.711 34.094 14.317 1.00 26.93 111 GLY B CA 1
ATOM 2163 C C . GLY B 1 111 ? 0.886 35.183 15.361 1.00 26.48 111 GLY B C 1
ATOM 2164 O O . GLY B 1 111 ? 1.645 36.126 15.156 1.00 28.09 111 GLY B O 1
ATOM 2165 N N . GLY B 1 112 ? 0.185 35.071 16.483 1.00 28.07 112 GLY B N 1
ATOM 2166 C CA . GLY B 1 112 ? 0.313 36.080 17.525 1.00 28.76 112 GLY B CA 1
ATOM 2167 C C . GLY B 1 112 ? 1.714 36.203 18.109 1.00 28.65 112 GLY B C 1
ATOM 2168 O O . GLY B 1 112 ? 2.240 37.312 18.281 1.00 27.59 112 GLY B O 1
ATOM 2169 N N . ARG B 1 113 ? 2.325 35.067 18.426 1.00 30.53 113 ARG B N 1
ATOM 2170 C CA . ARG B 1 113 ? 3.673 35.057 18.985 1.00 31.44 113 ARG B CA 1
ATOM 2171 C C . ARG B 1 113 ? 4.656 35.562 17.940 1.00 30.60 113 ARG B C 1
ATOM 2172 O O . ARG B 1 113 ? 5.600 36.292 18.246 1.00 29.02 113 ARG B O 1
ATOM 2180 N N . ILE B 1 114 ? 4.418 35.186 16.691 1.00 29.05 114 ILE B N 1
ATOM 2181 C CA . ILE B 1 114 ? 5.284 35.616 15.606 1.00 28.91 114 ILE B CA 1
ATOM 2182 C C . ILE B 1 114 ? 5.295 37.140 15.469 1.00 28.33 114 ILE B C 1
ATOM 2183 O O . ILE B 1 114 ? 6.357 37.759 15.476 1.00 27.78 114 ILE B O 1
ATOM 2188 N N . LEU B 1 115 ? 4.120 37.749 15.360 1.00 26.60 115 LEU B N 1
ATOM 2189 C CA . LEU B 1 115 ? 4.070 39.192 15.194 1.00 27.20 115 LEU B CA 1
ATOM 2190 C C . LEU B 1 115 ? 4.510 39.987 16.410 1.00 27.85 115 LEU B C 1
ATOM 2191 O O . LEU B 1 115 ? 5.195 40.995 16.259 1.00 28.75 115 LEU B O 1
ATOM 2196 N N . THR B 1 116 ? 4.133 39.556 17.613 1.00 29.38 116 THR B N 1
ATOM 2197 C CA . THR B 1 116 ? 4.543 40.304 18.803 1.00 30.70 116 THR B CA 1
ATOM 2198 C C . THR B 1 116 ? 6.059 40.296 18.971 1.00 31.86 116 THR B C 1
ATOM 2199 O O . THR B 1 116 ? 6.641 41.305 19.364 1.00 32.24 116 THR B O 1
ATOM 2203 N N . GLU B 1 117 ? 6.699 39.168 18.671 1.00 32.83 117 GLU B N 1
ATOM 2204 C CA . GLU B 1 117 ? 8.151 39.084 18.790 1.00 34.12 117 GLU B CA 1
ATOM 2205 C C . GLU B 1 117 ? 8.761 40.051 17.785 1.00 32.56 117 GLU B C 1
ATOM 2206 O O . GLU B 1 117 ? 9.605 40.869 18.136 1.00 30.74 117 GLU B O 1
ATOM 2212 N N . LEU B 1 118 ? 8.320 39.957 16.532 1.00 33.55 118 LEU B N 1
ATOM 2213 C CA . LEU B 1 118 ? 8.816 40.841 15.480 1.00 31.80 118 LEU B CA 1
ATOM 2214 C C . LEU B 1 118 ? 8.571 42.305 15.839 1.00 32.14 118 LEU B C 1
ATOM 2215 O O . LEU B 1 118 ? 9.455 43.147 15.679 1.00 32.44 118 LEU B O 1
ATOM 2220 N N . ILE B 1 119 ? 7.369 42.615 16.317 1.00 30.77 119 ILE B N 1
ATOM 2221 C CA . ILE B 1 119 ? 7.056 43.990 16.685 1.00 30.21 119 ILE B CA 1
ATOM 2222 C C . ILE B 1 119 ? 8.012 44.409 17.796 1.00 31.19 119 ILE B C 1
ATOM 2223 O O . ILE B 1 119 ? 8.544 45.522 17.788 1.00 28.76 119 ILE B O 1
ATOM 2228 N N . GLY B 1 120 ? 8.229 43.503 18.745 1.00 30.86 120 GLY B N 1
ATOM 2229 C CA . GLY B 1 120 ? 9.125 43.799 19.847 1.00 32.65 120 GLY B CA 1
ATOM 2230 C C . GLY B 1 120 ? 10.523 44.148 19.374 1.00 31.98 120 GLY B C 1
ATOM 2231 O O . GLY B 1 120 ? 11.074 45.173 19.758 1.00 32.71 120 GLY B O 1
ATOM 2232 N N . ALA B 1 121 ? 11.088 43.293 18.530 1.00 33.55 121 ALA B N 1
ATOM 2233 C CA . ALA B 1 121 ? 12.435 43.482 18.001 1.00 33.86 121 ALA B CA 1
ATOM 2234 C C . ALA B 1 121 ? 12.563 44.745 17.172 1.00 35.47 121 ALA B C 1
ATOM 2235 O O . ALA B 1 121 ? 13.606 45.399 17.189 1.00 37.83 121 ALA B O 1
ATOM 2237 N N . ALA B 1 122 ? 11.502 45.093 16.451 1.00 35.83 122 ALA B N 1
ATOM 2238 C CA . ALA B 1 122 ? 11.517 46.281 15.603 1.00 36.34 122 ALA B CA 1
ATOM 2239 C C . ALA B 1 122 ? 11.741 47.575 16.379 1.00 36.96 122 ALA B C 1
ATOM 2240 O O . ALA B 1 122 ? 12.206 48.568 15.814 1.00 37.36 122 ALA B O 1
ATOM 2242 N N . GLN B 1 123 ? 11.411 47.568 17.667 1.00 36.40 123 GLN B N 1
ATOM 2243 C CA . GLN B 1 123 ? 11.568 48.762 18.486 1.00 37.38 123 GLN B CA 1
ATOM 2244 C C . GLN B 1 123 ? 13.015 49.240 18.590 1.00 38.70 123 GLN B C 1
ATOM 2245 O O . GLN B 1 123 ? 13.266 50.401 18.908 1.00 37.47 123 GLN B O 1
ATOM 2251 N N . THR B 1 124 ? 13.962 48.351 18.313 1.00 40.62 124 THR B N 1
ATOM 2252 C CA . THR B 1 124 ? 15.374 48.708 18.385 1.00 43.67 124 THR B CA 1
ATOM 2253 C C . THR B 1 124 ? 16.146 48.266 17.142 1.00 45.02 124 THR B C 1
ATOM 2254 O O . THR B 1 124 ? 17.368 48.127 17.181 1.00 46.60 124 THR B O 1
ATOM 2258 N N . ASP B 1 125 ? 15.423 48.057 16.044 1.00 45.36 125 ASP B N 1
ATOM 2259 C CA . ASP B 1 125 ? 16.006 47.628 14.777 1.00 43.97 125 ASP B CA 1
ATOM 2260 C C . ASP B 1 125 ? 15.220 48.270 13.635 1.00 43.98 125 ASP B C 1
ATOM 2261 O O . ASP B 1 125 ? 14.220 47.725 13.161 1.00 44.22 125 ASP B O 1
ATOM 2266 N N . ALA B 1 126 ? 15.690 49.439 13.208 1.00 43.28 126 ALA B N 1
ATOM 2267 C CA . ALA B 1 126 ? 15.060 50.225 12.147 1.00 43.06 126 ALA B CA 1
ATOM 2268 C C . ALA B 1 126 ? 14.760 49.495 10.838 1.00 42.84 126 ALA B C 1
ATOM 2269 O O . ALA B 1 126 ? 13.687 49.673 10.261 1.00 43.05 126 ALA B O 1
ATOM 2271 N N . ASP B 1 127 ? 15.700 48.690 10.358 1.00 43.72 127 ASP B N 1
ATOM 2272 C CA . ASP B 1 127 ? 15.483 47.967 9.111 1.00 44.08 127 ASP B CA 1
ATOM 2273 C C . ASP B 1 127 ? 14.334 46.981 9.252 1.00 42.83 127 ASP B C 1
ATOM 2274 O O . ASP B 1 127 ? 13.535 46.812 8.329 1.00 42.86 127 ASP B O 1
ATOM 2279 N N . LEU B 1 128 ? 14.253 46.324 10.406 1.00 40.96 128 LEU B N 1
ATOM 2280 C CA . LEU B 1 128 ? 13.187 45.360 10.648 1.00 39.61 128 LEU B CA 1
ATOM 2281 C C . LEU B 1 128 ? 11.854 46.089 10.758 1.00 38.57 128 LEU B C 1
ATOM 2282 O O . LEU B 1 128 ? 10.825 45.584 10.319 1.00 38.51 128 LEU B O 1
ATOM 2287 N N . ALA B 1 129 ? 11.877 47.281 11.344 1.00 38.84 129 ALA B N 1
ATOM 2288 C CA . ALA B 1 129 ? 10.665 48.079 11.491 1.00 38.78 129 ALA B CA 1
ATOM 2289 C C . ALA B 1 129 ? 10.139 48.442 10.103 1.00 40.07 129 ALA B C 1
ATOM 2290 O O . ALA B 1 129 ? 8.937 48.354 9.836 1.00 39.34 129 ALA B O 1
ATOM 2292 N N . THR B 1 130 ? 11.050 48.850 9.222 1.00 39.13 130 THR B N 1
ATOM 2293 C CA . THR B 1 130 ? 10.692 49.212 7.857 1.00 38.59 130 THR B CA 1
ATOM 2294 C C . THR B 1 130 ? 10.119 47.995 7.138 1.00 37.55 130 THR B C 1
ATOM 2295 O O . THR B 1 130 ? 9.094 48.083 6.458 1.00 39.33 130 THR B O 1
ATOM 2299 N N . ALA B 1 131 ? 10.787 46.858 7.295 1.00 34.97 131 ALA B N 1
ATOM 2300 C CA . ALA B 1 131 ? 10.349 45.622 6.663 1.00 33.57 131 ALA B CA 1
ATOM 2301 C C . ALA B 1 131 ? 8.970 45.206 7.169 1.00 33.20 131 ALA B C 1
ATOM 2302 O O . ALA B 1 131 ? 8.140 44.724 6.404 1.00 33.95 131 ALA B O 1
ATOM 2304 N N . TYR B 1 132 ? 8.732 45.392 8.463 1.00 32.53 132 TYR B N 1
ATOM 2305 C CA . TYR B 1 132 ? 7.454 45.018 9.059 1.00 32.63 132 TYR B CA 1
ATOM 2306 C C . TYR B 1 132 ? 6.314 45.761 8.382 1.00 31.62 132 TYR B C 1
ATOM 2307 O O . TYR B 1 132 ? 5.264 45.184 8.090 1.00 31.39 132 TYR B O 1
ATOM 2316 N N . ARG B 1 133 ? 6.529 47.045 8.126 1.00 32.16 133 ARG B N 1
ATOM 2317 C CA . ARG B 1 133 ? 5.513 47.865 7.495 1.00 35.53 133 ARG B CA 1
ATOM 2318 C C . ARG B 1 133 ? 5.377 47.554 6.011 1.00 36.78 133 ARG B C 1
ATOM 2319 O O . ARG B 1 133 ? 4.265 47.435 5.499 1.00 36.26 133 ARG B O 1
ATOM 2327 N N . GLN B 1 134 ? 6.506 47.404 5.325 1.00 37.37 134 GLN B N 1
ATOM 2328 C CA . GLN B 1 134 ? 6.484 47.127 3.890 1.00 38.35 134 GLN B CA 1
ATOM 2329 C C . GLN B 1 134 ? 6.047 45.721 3.497 1.00 36.56 134 GLN B C 1
ATOM 2330 O O . GLN B 1 134 ? 5.433 45.531 2.449 1.00 35.46 134 GLN B O 1
ATOM 2336 N N . LEU B 1 135 ? 6.351 44.737 4.335 1.00 34.82 135 LEU B N 1
ATOM 2337 C CA . LEU B 1 135 ? 5.989 43.363 4.022 1.00 32.91 135 LEU B CA 1
ATOM 2338 C C . LEU B 1 135 ? 4.724 42.870 4.728 1.00 32.96 135 LEU B C 1
ATOM 2339 O O . LEU B 1 135 ? 4.189 41.818 4.382 1.00 34.47 135 LEU B O 1
ATOM 2344 N N . TYR B 1 136 ? 4.225 43.623 5.702 1.00 32.59 136 TYR B N 1
ATOM 2345 C CA . TYR B 1 136 ? 3.026 43.178 6.397 1.00 32.18 136 TYR B CA 1
ATOM 2346 C C . TYR B 1 136 ? 1.987 44.229 6.792 1.00 32.31 136 TYR B C 1
ATOM 2347 O O . TYR B 1 136 ? 0.888 44.258 6.236 1.00 33.48 136 TYR B O 1
ATOM 2356 N N . SER B 1 137 ? 2.324 45.091 7.746 1.00 31.60 137 SER B N 1
ATOM 2357 C CA . SER B 1 137 ? 1.352 46.067 8.241 1.00 32.73 137 SER B CA 1
ATOM 2358 C C . SER B 1 137 ? 0.730 47.078 7.280 1.00 32.69 137 SER B C 1
ATOM 2359 O O . SER B 1 137 ? -0.478 47.288 7.319 1.00 31.88 137 SER B O 1
ATOM 2362 N N . ALA B 1 138 ? 1.527 47.712 6.428 1.00 32.08 138 ALA B N 1
ATOM 2363 C CA . ALA B 1 138 ? 0.965 48.689 5.498 1.00 34.41 138 ALA B CA 1
ATOM 2364 C C . ALA B 1 138 ? -0.160 48.074 4.668 1.00 33.67 138 ALA B C 1
ATOM 2365 O O . ALA B 1 138 ? -1.238 48.655 4.540 1.00 35.07 138 ALA B O 1
ATOM 2367 N N . GLN B 1 139 ? 0.097 46.893 4.117 1.00 34.37 139 GLN B N 1
ATOM 2368 C CA . GLN B 1 139 ? -0.879 46.180 3.300 1.00 35.85 139 GLN B CA 1
ATOM 2369 C C . GLN B 1 139 ? -2.120 45.774 4.100 1.00 34.52 139 GLN B C 1
ATOM 2370 O O . GLN B 1 139 ? -3.243 45.964 3.632 1.00 34.43 139 GLN B O 1
ATOM 2376 N N . ARG B 1 140 ? -1.930 45.213 5.295 1.00 33.34 140 ARG B N 1
ATOM 2377 C CA . ARG B 1 140 ? -3.076 44.813 6.122 1.00 32.66 140 ARG B CA 1
ATOM 2378 C C . ARG B 1 140 ? -3.973 46.024 6.395 1.00 31.38 140 ARG B C 1
ATOM 2379 O O . ARG B 1 140 ? -5.200 45.942 6.275 1.00 28.88 140 ARG B O 1
ATOM 2387 N N . ARG B 1 141 ? -3.357 47.139 6.782 1.00 30.44 141 ARG B N 1
ATOM 2388 C CA . ARG B 1 141 ? -4.110 48.358 7.065 1.00 32.13 141 ARG B CA 1
ATOM 2389 C C . ARG B 1 141 ? -4.865 48.821 5.815 1.00 30.89 141 ARG B C 1
ATOM 2390 O O . ARG B 1 141 ? -6.015 49.229 5.902 1.00 31.03 141 ARG B O 1
ATOM 2398 N N . ALA B 1 142 ? -4.210 48.761 4.658 1.00 31.34 142 ALA B N 1
ATOM 2399 C CA . ALA B 1 142 ? -4.845 49.174 3.405 1.00 32.27 142 ALA B CA 1
ATOM 2400 C C . ALA B 1 142 ? -6.052 48.289 3.118 1.00 32.40 142 ALA B C 1
ATOM 2401 O O . ALA B 1 142 ? -7.077 48.765 2.636 1.00 34.48 142 ALA B O 1
ATOM 2403 N N . LEU B 1 143 ? -5.936 47.000 3.429 1.00 32.15 143 LEU B N 1
ATOM 2404 C CA . LEU B 1 143 ? -7.035 46.069 3.198 1.00 33.85 143 LEU B CA 1
ATOM 2405 C C . LEU B 1 143 ? -8.220 46.386 4.105 1.00 34.68 143 LEU B C 1
ATOM 2406 O O . LEU B 1 143 ? -9.374 46.311 3.681 1.00 34.70 143 LEU B O 1
ATOM 2411 N N . ALA B 1 144 ? -7.934 46.745 5.353 1.00 32.02 144 ALA B N 1
ATOM 2412 C CA . ALA B 1 144 ? -8.990 47.083 6.297 1.00 31.24 144 ALA B CA 1
ATOM 2413 C C . ALA B 1 144 ? -9.640 48.415 5.908 1.00 30.48 144 ALA B C 1
ATOM 2414 O O . ALA B 1 144 ? -10.866 48.530 5.868 1.00 28.59 144 ALA B O 1
ATOM 2416 N N . ALA B 1 145 ? -8.816 49.418 5.624 1.00 30.71 145 ALA B N 1
ATOM 2417 C CA . ALA B 1 145 ? -9.324 50.730 5.236 1.00 33.50 145 ALA B CA 1
ATOM 2418 C C . ALA B 1 145 ? -10.216 50.618 3.994 1.00 35.21 145 ALA B C 1
ATOM 2419 O O . ALA B 1 145 ? -11.255 51.275 3.895 1.00 35.06 145 ALA B O 1
ATOM 2421 N N . GLU B 1 146 ? -9.805 49.775 3.052 1.00 36.37 146 GLU B N 1
ATOM 2422 C CA . GLU B 1 146 ? -10.554 49.570 1.820 1.00 38.05 146 GLU B CA 1
ATOM 2423 C C . GLU B 1 146 ? -11.982 49.110 2.106 1.00 37.70 146 GLU B C 1
ATOM 2424 O O . GLU B 1 146 ? -12.946 49.688 1.592 1.00 38.60 146 GLU B O 1
ATOM 2430 N N . ARG B 1 147 ? -12.119 48.068 2.923 1.00 35.19 147 ARG B N 1
ATOM 2431 C CA . ARG B 1 147 ? -13.435 47.556 3.275 1.00 33.80 147 ARG B CA 1
ATOM 2432 C C . ARG B 1 147 ? -14.223 48.624 4.023 1.00 35.86 147 ARG B C 1
ATOM 2433 O O . ARG B 1 147 ? -15.445 48.723 3.887 1.00 35.84 147 ARG B O 1
ATOM 2441 N N . LEU B 1 148 ? -13.522 49.420 4.823 1.00 34.57 148 LEU B N 1
ATOM 2442 C CA . LEU B 1 148 ? -14.174 50.480 5.578 1.00 35.72 148 LEU B CA 1
ATOM 2443 C C . LEU B 1 148 ? -14.674 51.584 4.646 1.00 36.10 148 LEU B C 1
ATOM 2444 O O . LEU B 1 148 ? -15.770 52.106 4.832 1.00 33.36 148 LEU B O 1
ATOM 2449 N N . ARG B 1 149 ? -13.878 51.927 3.638 1.00 38.32 149 ARG B N 1
ATOM 2450 C CA . ARG B 1 149 ? -14.272 52.964 2.687 1.00 42.23 149 ARG B CA 1
ATOM 2451 C C . ARG B 1 149 ? -15.554 52.569 1.959 1.00 41.76 149 ARG B C 1
ATOM 2452 O O . ARG B 1 149 ? -16.431 53.403 1.743 1.00 42.47 149 ARG B O 1
ATOM 2460 N N . HIS B 1 150 ? -15.661 51.296 1.584 1.00 41.27 150 HIS B N 1
ATOM 2461 C CA . HIS B 1 150 ? -16.845 50.815 0.878 1.00 41.67 150 HIS B CA 1
ATOM 2462 C C . HIS B 1 150 ? -18.086 50.943 1.750 1.00 42.23 150 HIS B C 1
ATOM 2463 O O . HIS B 1 150 ? -19.183 51.172 1.246 1.00 41.56 150 HIS B O 1
ATOM 2470 N N . ALA B 1 151 ? -17.924 50.790 3.059 1.00 41.39 151 ALA B N 1
ATOM 2471 C CA . ALA B 1 151 ? -19.067 50.922 3.950 1.00 41.06 151 ALA B CA 1
ATOM 2472 C C . ALA B 1 151 ? -19.401 52.402 4.023 1.00 42.06 151 ALA B C 1
ATOM 2473 O O . ALA B 1 151 ? -20.565 52.789 3.985 1.00 41.41 151 ALA B O 1
ATOM 2475 N N . ARG B 1 152 ? -18.361 53.225 4.114 1.00 43.38 152 ARG B N 1
ATOM 2476 C CA . ARG B 1 152 ? -18.518 54.670 4.192 1.00 46.90 152 ARG B CA 1
ATOM 2477 C C . ARG B 1 152 ? -19.179 55.219 2.933 1.00 50.18 152 ARG B C 1
ATOM 2478 O O . ARG B 1 152 ? -19.788 56.291 2.962 1.00 51.12 152 ARG B O 1
ATOM 2486 N N . GLU B 1 153 ? -19.051 54.490 1.827 1.00 52.09 153 GLU B N 1
ATOM 2487 C CA . GLU B 1 153 ? -19.651 54.914 0.570 1.00 54.10 153 GLU B CA 1
ATOM 2488 C C . GLU B 1 153 ? -21.138 54.626 0.590 1.00 53.84 153 GLU B C 1
ATOM 2489 O O . GLU B 1 153 ? -21.938 55.447 0.151 1.00 56.28 153 GLU B O 1
ATOM 2495 N N . LEU B 1 154 ? -21.506 53.455 1.099 1.00 53.09 154 LEU B N 1
ATOM 2496 C CA . LEU B 1 154 ? -22.909 53.066 1.177 1.00 52.28 154 LEU B CA 1
ATOM 2497 C C . LEU B 1 154 ? -23.598 53.795 2.332 1.00 52.13 154 LEU B C 1
ATOM 2498 O O . LEU B 1 154 ? -24.718 53.452 2.729 1.00 50.52 154 LEU B O 1
ATOM 2503 N N . GLY B 1 155 ? -22.912 54.800 2.869 1.00 51.57 155 GLY B N 1
ATOM 2504 C CA . GLY B 1 155 ? -23.461 55.572 3.967 1.00 48.64 155 GLY B CA 1
ATOM 2505 C C . GLY B 1 155 ? -23.637 54.787 5.248 1.00 47.09 155 GLY B C 1
ATOM 2506 O O . GLY B 1 155 ? -24.391 55.199 6.126 1.00 47.14 155 GLY B O 1
ATOM 2507 N N . GLN B 1 156 ? -22.959 53.649 5.361 1.00 46.09 156 GLN B N 1
ATOM 2508 C CA . GLN B 1 156 ? -23.057 52.838 6.572 1.00 45.20 156 GLN B CA 1
ATOM 2509 C C . GLN B 1 156 ? -22.134 53.398 7.651 1.00 42.80 156 GLN B C 1
ATOM 2510 O O . GLN B 1 156 ? -22.251 53.058 8.823 1.00 41.85 156 GLN B O 1
ATOM 2516 N N . ILE B 1 157 ? -21.211 54.259 7.238 1.00 41.57 157 ILE B N 1
ATOM 2517 C CA . ILE B 1 157 ? -20.277 54.900 8.159 1.00 40.61 157 ILE B CA 1
ATOM 2518 C C . ILE B 1 157 ? -20.303 56.393 7.841 1.00 39.45 157 ILE B C 1
ATOM 2519 O O . ILE B 1 157 ? -20.289 56.773 6.673 1.00 39.20 157 ILE B O 1
ATOM 2524 N N . ARG B 1 158 ? -20.362 57.231 8.873 1.00 39.30 158 ARG B N 1
ATOM 2525 C CA . ARG B 1 158 ? -20.398 58.680 8.672 1.00 41.04 158 ARG B CA 1
ATOM 2526 C C . ARG B 1 158 ? -19.333 59.151 7.686 1.00 42.57 158 ARG B C 1
ATOM 2527 O O . ARG B 1 158 ? -18.202 58.666 7.690 1.00 41.37 158 ARG B O 1
ATOM 2535 N N . PRO B 1 159 ? -19.688 60.120 6.831 1.00 43.93 159 PRO B N 1
ATOM 2536 C CA . PRO B 1 159 ? -18.798 60.684 5.811 1.00 45.75 159 PRO B CA 1
ATOM 2537 C C . PRO B 1 159 ? -17.513 61.335 6.309 1.00 47.17 159 PRO B C 1
ATOM 2538 O O . PRO B 1 159 ? -16.500 61.318 5.608 1.00 49.13 159 PRO B O 1
ATOM 2542 N N . ASP B 1 160 ? -17.547 61.896 7.514 1.00 46.98 160 ASP B N 1
ATOM 2543 C CA . ASP B 1 160 ? -16.377 62.567 8.075 1.00 47.39 160 ASP B CA 1
ATOM 2544 C C . ASP B 1 160 ? -15.481 61.693 8.954 1.00 45.84 160 ASP B C 1
ATOM 2545 O O . ASP B 1 160 ? -14.550 62.194 9.588 1.00 46.80 160 ASP B O 1
ATOM 2550 N N . VAL B 1 161 ? -15.749 60.393 8.987 1.00 42.83 161 VAL B N 1
ATOM 2551 C CA . VAL B 1 161 ? -14.950 59.479 9.795 1.00 39.66 161 VAL B CA 1
ATOM 2552 C C . VAL B 1 161 ? -13.689 59.038 9.061 1.00 38.66 161 VAL B C 1
ATOM 2553 O O . VAL B 1 161 ? -13.748 58.628 7.903 1.00 37.73 161 VAL B O 1
ATOM 2557 N N . ASP B 1 162 ? -12.552 59.133 9.746 1.00 36.98 162 ASP B N 1
ATOM 2558 C CA . ASP B 1 162 ? -11.257 58.734 9.194 1.00 36.20 162 ASP B CA 1
ATOM 2559 C C . ASP B 1 162 ? -11.119 57.224 9.394 1.00 35.54 162 ASP B C 1
ATOM 2560 O O . ASP B 1 162 ? -10.955 56.760 10.525 1.00 34.37 162 ASP B O 1
ATOM 2565 N N . VAL B 1 163 ? -11.178 56.459 8.304 1.00 34.10 163 VAL B N 1
ATOM 2566 C CA . VAL B 1 163 ? -11.092 55.001 8.397 1.00 32.11 163 VAL B CA 1
ATOM 2567 C C . VAL B 1 163 ? -9.773 54.469 8.954 1.00 31.41 163 VAL B C 1
ATOM 2568 O O . VAL B 1 163 ? -9.730 53.368 9.501 1.00 30.63 163 VAL B O 1
ATOM 2572 N N . GLN B 1 164 ? -8.695 55.231 8.813 1.00 30.46 164 GLN B N 1
ATOM 2573 C CA . GLN B 1 164 ? -7.419 54.779 9.345 1.00 31.58 164 GLN B CA 1
ATOM 2574 C C . GLN B 1 164 ? -7.451 54.797 10.873 1.00 31.46 164 GLN B C 1
ATOM 2575 O O . GLN B 1 164 ? -6.775 53.998 11.523 1.00 31.46 164 GLN B O 1
ATOM 2581 N N . VAL B 1 165 ? -8.235 55.705 11.452 1.00 31.74 165 VAL B N 1
ATOM 2582 C CA . VAL B 1 165 ? -8.343 55.768 12.907 1.00 30.82 165 VAL B CA 1
ATOM 2583 C C . VAL B 1 165 ? -9.074 54.516 13.389 1.00 31.33 165 VAL B C 1
ATOM 2584 O O . VAL B 1 165 ? -8.712 53.925 14.408 1.00 32.67 165 VAL B O 1
ATOM 2588 N N . LEU B 1 166 ? -10.092 54.105 12.638 1.00 29.97 166 LEU B N 1
ATOM 2589 C CA . LEU B 1 166 ? -10.870 52.916 12.978 1.00 29.49 166 LEU B CA 1
ATOM 2590 C C . LEU B 1 166 ? -10.014 51.652 13.016 1.00 30.29 166 LEU B C 1
ATOM 2591 O O . LEU B 1 166 ? -10.253 50.756 13.822 1.00 29.77 166 LEU B O 1
ATOM 2596 N N . VAL B 1 167 ? -9.024 51.572 12.136 1.00 28.72 167 VAL B N 1
ATOM 2597 C CA . VAL B 1 167 ? -8.156 50.412 12.109 1.00 28.87 167 VAL B CA 1
ATOM 2598 C C . VAL B 1 167 ? -7.429 50.251 13.452 1.00 28.55 167 VAL B C 1
ATOM 2599 O O . VAL B 1 167 ? -7.301 49.140 13.968 1.00 28.03 167 VAL B O 1
ATOM 2603 N N . ASP B 1 168 ? -6.975 51.363 14.022 1.00 27.22 168 ASP B N 1
ATOM 2604 C CA . ASP B 1 168 ? -6.276 51.326 15.301 1.00 30.08 168 ASP B CA 1
ATOM 2605 C C . ASP B 1 168 ? -7.220 51.025 16.469 1.00 29.47 168 ASP B C 1
ATOM 2606 O O . ASP B 1 168 ? -6.817 50.417 17.461 1.00 29.74 168 ASP B O 1
ATOM 2611 N N . GLN B 1 169 ? -8.477 51.435 16.341 1.00 29.43 169 GLN B N 1
ATOM 2612 C CA . GLN B 1 169 ? -9.462 51.206 17.392 1.00 28.47 169 GLN B CA 1
ATOM 2613 C C . GLN B 1 169 ? -10.106 49.832 17.303 1.00 28.50 169 GLN B C 1
ATOM 2614 O O . GLN B 1 169 ? -10.909 49.449 18.153 1.00 29.87 169 GLN B O 1
ATOM 2620 N N . LEU B 1 170 ? -9.750 49.095 16.262 1.00 29.35 170 LEU B N 1
ATOM 2621 C CA . LEU B 1 170 ? -10.279 47.756 16.058 1.00 30.42 170 LEU B CA 1
ATOM 2622 C C . LEU B 1 170 ? -9.106 46.777 16.175 1.00 30.87 170 LEU B C 1
ATOM 2623 O O . LEU B 1 170 ? -8.865 46.218 17.252 1.00 30.55 170 LEU B O 1
ATOM 2628 N N . TRP B 1 171 ? -8.368 46.582 15.081 1.00 29.37 171 TRP B N 1
ATOM 2629 C CA . TRP B 1 171 ? -7.221 45.671 15.097 1.00 28.19 171 TRP B CA 1
ATOM 2630 C C . TRP B 1 171 ? -6.141 46.165 16.068 1.00 26.45 171 TRP B C 1
ATOM 2631 O O . TRP B 1 171 ? -5.502 45.366 16.745 1.00 25.47 171 TRP B O 1
ATOM 2642 N N . GLY B 1 172 ? -5.947 47.479 16.137 1.00 26.36 172 GLY B N 1
ATOM 2643 C CA . GLY B 1 172 ? -4.951 48.031 17.043 1.00 27.42 172 GLY B CA 1
ATOM 2644 C C . GLY B 1 172 ? -5.219 47.637 18.488 1.00 26.66 172 GLY B C 1
ATOM 2645 O O . GLY B 1 172 ? -4.302 47.291 19.225 1.00 27.40 172 GLY B O 1
ATOM 2646 N N . ALA B 1 173 ? -6.485 47.690 18.887 1.00 26.57 173 ALA B N 1
ATOM 2647 C CA . ALA B 1 173 ? -6.888 47.334 20.239 1.00 27.39 173 ALA B CA 1
ATOM 2648 C C . ALA B 1 173 ? -6.544 45.880 20.534 1.00 27.26 173 ALA B C 1
ATOM 2649 O O . ALA B 1 173 ? -6.091 45.560 21.630 1.00 27.72 173 ALA B O 1
ATOM 2651 N N . VAL B 1 174 ? -6.763 44.996 19.561 1.00 26.51 174 VAL B N 1
ATOM 2652 C CA . VAL B 1 174 ? -6.439 43.592 19.753 1.00 27.00 174 VAL B CA 1
ATOM 2653 C C . VAL B 1 174 ? -4.924 43.443 19.905 1.00 29.07 174 VAL B C 1
ATOM 2654 O O . VAL B 1 174 ? -4.448 42.736 20.793 1.00 28.45 174 VAL B O 1
ATOM 2658 N N . TYR B 1 175 ? -4.168 44.105 19.034 1.00 27.69 175 TYR B N 1
ATOM 2659 C CA . TYR B 1 175 ? -2.714 44.031 19.110 1.00 29.50 175 TYR B CA 1
ATOM 2660 C C . TYR B 1 175 ? -2.261 44.458 20.496 1.00 29.50 175 TYR B C 1
ATOM 2661 O O . TYR B 1 175 ? -1.386 43.837 21.096 1.00 28.44 175 TYR B O 1
ATOM 2670 N N . HIS B 1 176 ? -2.873 45.521 21.006 1.00 28.31 176 HIS B N 1
ATOM 2671 C CA . HIS B 1 176 ? -2.514 46.036 22.317 1.00 28.12 176 HIS B CA 1
ATOM 2672 C C . HIS B 1 176 ? -2.677 45.009 23.438 1.00 27.44 176 HIS B C 1
ATOM 2673 O O . HIS B 1 176 ? -1.770 44.832 24.251 1.00 25.62 176 HIS B O 1
ATOM 2680 N N . ARG B 1 177 ? -3.828 44.344 23.495 1.00 28.20 177 ARG B N 1
ATOM 2681 C CA . ARG B 1 177 ? -4.044 43.339 24.534 1.00 29.01 177 ARG B CA 1
ATOM 2682 C C . ARG B 1 177 ? -3.088 42.172 24.377 1.00 30.82 177 ARG B C 1
ATOM 2683 O O . ARG B 1 177 ? -2.739 41.512 25.357 1.00 31.42 177 ARG B O 1
ATOM 2691 N N . LEU B 1 178 ? -2.669 41.916 23.141 1.00 30.76 178 LEU B N 1
ATOM 2692 C CA . LEU B 1 178 ? -1.732 40.839 22.856 1.00 30.55 178 LEU B CA 1
ATOM 2693 C C . LEU B 1 178 ? -0.320 41.222 23.328 1.00 30.55 178 LEU B C 1
ATOM 2694 O O . LEU B 1 178 ? 0.366 40.428 23.973 1.00 29.28 178 LEU B O 1
ATOM 2699 N N . LEU B 1 179 ? 0.105 42.438 22.995 1.00 30.54 179 LEU B N 1
ATOM 2700 C CA . LEU B 1 179 ? 1.423 42.941 23.384 1.00 30.32 179 LEU B CA 1
ATOM 2701 C C . LEU B 1 179 ? 1.557 43.170 24.896 1.00 29.99 179 LEU B C 1
ATOM 2702 O O . LEU B 1 179 ? 2.631 42.974 25.459 1.00 29.66 179 LEU B O 1
ATOM 2707 N N . ILE B 1 180 ? 0.469 43.601 25.533 1.00 26.81 180 ILE B N 1
ATOM 2708 C CA . ILE B 1 180 ? 0.444 43.877 26.968 1.00 28.01 180 ILE B CA 1
ATOM 2709 C C . ILE B 1 180 ? -0.799 43.164 27.497 1.00 28.56 180 ILE B C 1
ATOM 2710 O O . ILE B 1 180 ? -1.853 43.772 27.674 1.00 28.69 180 ILE B O 1
ATOM 2715 N N . PRO B 1 181 ? -0.679 41.856 27.773 1.00 29.33 181 PRO B N 1
ATOM 2716 C CA . PRO B 1 181 ? -1.783 41.027 28.264 1.00 31.51 181 PRO B CA 1
ATOM 2717 C C . PRO B 1 181 ? -2.326 41.213 29.682 1.00 32.71 181 PRO B C 1
ATOM 2718 O O . PRO B 1 181 ? -2.316 40.275 30.475 1.00 33.64 181 PRO B O 1
ATOM 2722 N N . ASP B 1 182 ? -2.807 42.413 30.001 1.00 35.40 182 ASP B N 1
ATOM 2723 C CA . ASP B 1 182 ? -3.402 42.662 31.316 1.00 36.12 182 ASP B CA 1
ATOM 2724 C C . ASP B 1 182 ? -4.830 42.112 31.285 1.00 36.15 182 ASP B C 1
ATOM 2725 O O . ASP B 1 182 ? -5.396 41.755 32.322 1.00 36.62 182 ASP B O 1
ATOM 2730 N N . GLU B 1 183 ? -5.398 42.054 30.080 1.00 34.49 183 GLU B N 1
ATOM 2731 C CA . GLU B 1 183 ? -6.760 41.565 29.860 1.00 34.03 183 GLU B CA 1
ATOM 2732 C C . GLU B 1 183 ? -6.768 40.534 28.732 1.00 32.68 183 GLU B C 1
ATOM 2733 O O . GLU B 1 183 ? -5.937 40.588 27.822 1.00 31.92 183 GLU B O 1
ATOM 2739 N N . PRO B 1 184 ? -7.716 39.587 28.769 1.00 32.93 184 PRO B N 1
ATOM 2740 C CA . PRO B 1 184 ? -7.808 38.544 27.744 1.00 35.99 184 PRO B CA 1
ATOM 2741 C C . PRO B 1 184 ? -8.472 38.922 26.425 1.00 35.46 184 PRO B C 1
ATOM 2742 O O . PRO B 1 184 ? -9.409 39.718 26.386 1.00 39.60 184 PRO B O 1
ATOM 2746 N N . VAL B 1 185 ? -7.976 38.335 25.343 1.00 35.76 185 VAL B N 1
ATOM 2747 C CA . VAL B 1 185 ? -8.540 38.560 24.020 1.00 35.62 185 VAL B CA 1
ATOM 2748 C C . VAL B 1 185 ? -9.554 37.437 23.780 1.00 37.11 185 VAL B C 1
ATOM 2749 O O . VAL B 1 185 ? -9.185 36.338 23.373 1.00 37.02 185 VAL B O 1
ATOM 2753 N N . ASP B 1 186 ? -10.823 37.706 24.064 1.00 38.07 186 ASP B N 1
ATOM 2754 C CA . ASP B 1 186 ? -11.877 36.714 23.872 1.00 39.52 186 ASP B CA 1
ATOM 2755 C C . ASP B 1 186 ? -12.955 37.274 22.941 1.00 38.51 186 ASP B C 1
ATOM 2756 O O . ASP B 1 186 ? -12.920 38.452 22.582 1.00 37.25 186 ASP B O 1
ATOM 2761 N N . ASP B 1 187 ? -13.907 36.434 22.546 1.00 39.10 187 ASP B N 1
ATOM 2762 C CA . ASP B 1 187 ? -14.967 36.865 21.635 1.00 39.53 187 ASP B CA 1
ATOM 2763 C C . ASP B 1 187 ? -15.774 38.048 22.164 1.00 36.42 187 ASP B C 1
ATOM 2764 O O . ASP B 1 187 ? -16.204 38.904 21.392 1.00 33.39 187 ASP B O 1
ATOM 2769 N N . ALA B 1 188 ? -15.992 38.087 23.475 1.00 34.78 188 ALA B N 1
ATOM 2770 C CA . ALA B 1 188 ? -16.737 39.187 24.077 1.00 33.97 188 ALA B CA 1
ATOM 2771 C C . ALA B 1 188 ? -16.000 40.496 23.795 1.00 33.25 188 ALA B C 1
ATOM 2772 O O . ALA B 1 188 ? -16.614 41.527 23.519 1.00 33.14 188 ALA B O 1
ATOM 2774 N N . PHE B 1 189 ? -14.675 40.437 23.873 1.00 31.30 189 PHE B N 1
ATOM 2775 C CA . PHE B 1 189 ? -13.818 41.589 23.624 1.00 30.50 189 PHE B CA 1
ATOM 2776 C C . PHE B 1 189 ? -13.996 42.052 22.176 1.00 30.27 189 PHE B C 1
ATOM 2777 O O . PHE B 1 189 ? -14.299 43.220 21.916 1.00 27.87 189 PHE B O 1
ATOM 2785 N N . VAL B 1 190 ? -13.822 41.120 21.244 1.00 30.02 190 VAL B N 1
ATOM 2786 C CA . VAL B 1 190 ? -13.957 41.395 19.816 1.00 32.44 190 VAL B CA 1
ATOM 2787 C C . VAL B 1 190 ? -15.321 41.988 19.457 1.00 32.29 190 VAL B C 1
ATOM 2788 O O . VAL B 1 190 ? -15.413 42.948 18.695 1.00 32.38 190 VAL B O 1
ATOM 2792 N N . THR B 1 191 ? -16.380 41.426 20.021 1.00 32.22 191 THR B N 1
ATOM 2793 C CA . THR B 1 191 ? -17.720 41.918 19.744 1.00 32.75 191 THR B CA 1
ATOM 2794 C C . THR B 1 191 ? -17.935 43.331 20.283 1.00 32.25 191 THR B C 1
ATOM 2795 O O . THR B 1 191 ? -18.535 44.163 19.605 1.00 32.53 191 THR B O 1
ATOM 2799 N N . ALA B 1 192 ? -17.446 43.605 21.493 1.00 28.85 192 ALA B N 1
ATOM 2800 C CA . ALA B 1 192 ? -17.599 44.930 22.084 1.00 27.57 192 ALA B CA 1
ATOM 2801 C C . ALA B 1 192 ? -16.824 45.979 21.277 1.00 29.75 192 ALA B C 1
ATOM 2802 O O . ALA B 1 192 ? -17.238 47.132 21.155 1.00 30.06 192 ALA B O 1
ATOM 2804 N N . LEU B 1 193 ? -15.687 45.568 20.732 1.00 28.54 193 LEU B N 1
ATOM 2805 C CA . LEU B 1 193 ? -14.855 46.454 19.935 1.00 29.32 193 LEU B CA 1
ATOM 2806 C C . LEU B 1 193 ? -15.698 47.059 18.800 1.00 29.18 193 LEU B C 1
ATOM 2807 O O . LEU B 1 193 ? -15.732 48.271 18.606 1.00 28.40 193 LEU B O 1
ATOM 2812 N N . VAL B 1 194 ? -16.386 46.197 18.061 1.00 29.72 194 VAL B N 1
ATOM 2813 C CA . VAL B 1 194 ? -17.217 46.614 16.939 1.00 30.27 194 VAL B CA 1
ATOM 2814 C C . VAL B 1 194 ? -18.469 47.371 17.370 1.00 30.95 194 VAL B C 1
ATOM 2815 O O . VAL B 1 194 ? -18.775 48.439 16.835 1.00 30.71 194 VAL B O 1
ATOM 2819 N N . THR B 1 195 ? -19.181 46.827 18.346 1.00 30.53 195 THR B N 1
ATOM 2820 C CA . THR B 1 195 ? -20.402 47.456 18.815 1.00 32.64 195 THR B CA 1
ATOM 2821 C C . THR B 1 195 ? -20.157 48.832 19.434 1.00 33.37 195 THR B C 1
ATOM 2822 O O . THR B 1 195 ? -20.920 49.775 19.178 1.00 31.07 195 THR B O 1
ATOM 2826 N N . ASN B 1 196 ? -19.104 48.956 20.244 1.00 31.66 196 ASN B N 1
ATOM 2827 C CA . ASN B 1 196 ? -18.794 50.245 20.862 1.00 31.69 196 ASN B CA 1
ATOM 2828 C C . ASN B 1 196 ? -18.595 51.303 19.787 1.00 31.82 196 ASN B C 1
ATOM 2829 O O . ASN B 1 196 ? -19.098 52.415 19.883 1.00 32.72 196 ASN B O 1
ATOM 2834 N N . LEU B 1 197 ? -17.846 50.934 18.761 1.00 32.60 197 LEU B N 1
ATOM 2835 C CA . LEU B 1 197 ? -17.515 51.845 17.680 1.00 34.45 197 LEU B CA 1
ATOM 2836 C C . LEU B 1 197 ? -18.684 52.178 16.752 1.00 34.95 197 LEU B C 1
ATOM 2837 O O . LEU B 1 197 ? -18.918 53.348 16.441 1.00 36.19 197 LEU B O 1
ATOM 2842 N N . LEU B 1 198 ? -19.431 51.167 16.325 1.00 34.47 198 LEU B N 1
ATOM 2843 C CA . LEU B 1 198 ? -20.556 51.408 15.427 1.00 35.12 198 LEU B CA 1
ATOM 2844 C C . LEU B 1 198 ? -21.709 52.144 16.098 1.00 36.63 198 LEU B C 1
ATOM 2845 O O . LEU B 1 198 ? -22.278 53.073 15.522 1.00 36.67 198 LEU B O 1
ATOM 2850 N N . ASP B 1 199 ? -22.048 51.736 17.318 1.00 36.58 199 ASP B N 1
ATOM 2851 C CA . ASP B 1 199 ? -23.148 52.357 18.044 1.00 35.59 199 ASP B CA 1
ATOM 2852 C C . ASP B 1 199 ? -22.736 53.477 19.010 1.00 34.77 199 ASP B C 1
ATOM 2853 O O . ASP B 1 199 ? -23.587 54.242 19.474 1.00 33.10 199 ASP B O 1
ATOM 2858 N N . GLY B 1 200 ? -21.445 53.578 19.314 1.00 30.69 200 GLY B N 1
ATOM 2859 C CA . GLY B 1 200 ? -20.995 54.604 20.242 1.00 30.52 200 GLY B CA 1
ATOM 2860 C C . GLY B 1 200 ? -21.280 54.165 21.666 1.00 30.81 200 GLY B C 1
ATOM 2861 O O . GLY B 1 200 ? -22.164 53.341 21.895 1.00 30.53 200 GLY B O 1
ATOM 2862 N N . VAL B 1 201 ? -20.548 54.714 22.628 1.00 30.29 201 VAL B N 1
ATOM 2863 C CA . VAL B 1 201 ? -20.736 54.324 24.022 1.00 31.12 201 VAL B CA 1
ATOM 2864 C C . VAL B 1 201 ? -21.532 55.309 24.886 1.00 32.66 201 VAL B C 1
ATOM 2865 O O . VAL B 1 201 ? -21.679 55.100 26.092 1.00 34.02 201 VAL B O 1
ATOM 2869 N N . CYS B 1 202 ? -22.056 56.367 24.278 1.00 32.81 202 CYS B N 1
ATOM 2870 C CA . CYS B 1 202 ? -22.847 57.343 25.027 1.00 35.40 202 CYS B CA 1
ATOM 2871 C C . CYS B 1 202 ? -24.341 57.170 24.796 1.00 35.17 202 CYS B C 1
ATOM 2872 O O . CYS B 1 202 ? -24.759 56.669 23.758 1.00 35.58 202 CYS B O 1
ATOM 2875 N N . PRO B 1 203 ? -25.165 57.585 25.771 1.00 36.68 203 PRO B N 1
ATOM 2876 C CA . PRO B 1 203 ? -26.625 57.471 25.670 1.00 38.36 203 PRO B CA 1
ATOM 2877 C C . PRO B 1 203 ? -27.180 58.239 24.471 1.00 38.83 203 PRO B C 1
ATOM 2878 O O . PRO B 1 203 ? -26.584 59.270 24.103 1.00 38.43 203 PRO B O 1
#

Nearest PDB structures (foldseek):
  2zb9-assembly1_B  TM=9.850E-01  e=4.219E-23  Streptomyces coelicolor
  2fq4-assembly1_A-2  TM=7.988E-01  e=7.149E-10  Bacillus cereus ATCC 14579
  2id3-assembly1_A  TM=7.750E-01  e=1.943E-06  Streptomyces coelicolor
  5vl9-assembly2_C  TM=7.022E-01  e=9.445E-05  [Enterobacter] lignolyticus
  5efy-assembly1_A  TM=5.521E-01  e=3.633E-03  Streptomyces coelicolor A3(2)

Foldseek 3Di:
DCPVLVVLVVLLLQLLLVCCFPPNLVPDDLVVSCVVSVNDSVSVCVVAVDSLLSNLLSLCVNCVVLQAFDQPLDCLVRQLSNLVSVLCCLPVTVNVVRLLVLVVVCVPPVVSVVSNCVRPVVVSLVRQLVSVVVNVVVPLDPVPDDSSVLCCLQVVVQSVCSNPVPDDDDSVNNSCSSCCVSVNDDDD/DCLVVQLLQLLLVCCQVPNLPPQDLVVSCPVGPHNPCVCCVVAVDSLLSNLQSNQVSCVVLQQFDPPPDPLVRQLSNLVSVVCCLPVTCNVVRVLVLVVVCVPPVVSVVSNCVRHVVVSLVRQLVSVVVCVVVVLDPVPDDSSVLCCLQVVVVNVCSNPVPDDDDSVNNSCSSCCVSVNDDD

B-factor: mean 40.39, std 13.91, range [20.85, 95.37]

Organism: Streptomyces coelicolor (strain ATCC BAA-471 / A3(2) / M145) (NCBI:txid100226)